Protein AF-A0A7W8TAD1-F1 (afdb_monomer)

Solvent-accessible surface area (backbone atoms only — not comparable to full-atom values): 11485 Å² total; per-residue (Å²): 138,87,84,76,85,84,84,74,92,82,80,82,78,82,77,77,81,92,62,76,91,83,70,81,74,86,80,41,72,68,55,41,52,53,52,21,55,53,42,54,46,28,49,81,70,74,43,76,86,43,66,67,52,48,30,51,51,40,27,73,77,69,75,44,86,59,55,62,64,61,55,52,68,50,60,58,94,91,39,36,59,38,37,52,26,47,53,52,27,41,52,50,38,54,49,50,52,58,71,70,40,65,94,44,64,87,38,72,68,41,52,48,51,54,51,50,53,50,54,51,51,52,52,51,53,52,50,52,53,50,51,52,51,50,51,52,52,52,52,50,52,49,53,54,49,61,68,48,76,38,67,65,58,59,48,47,54,50,50,51,57,50,48,56,51,53,51,52,52,49,51,53,51,56,49,50,53,52,54,53,58,65,68,70,76,78,83,81,81,86,83,135

Sequence (192 aa):
MVKQLDRARKGESDEKPTGRPGAKEILTQDLARRIGLMIKQFPNANIPVTWDNIARQVKLRFGHEFRRNVLSQKAWGDRKLIAEAFQDAKKIQRRLARDTAPKYANEPRSRLRQIVAKLQGENLALREQLDQVRAQQYDEIHSLLDTRTPLSRLGATRSELGRETVTSVGEVKARRSRKAANNGMGNSAPGK

Secondary structure (DSSP, 8-state):
------------------S-TT---SS-HHHHHHHHHHHHHTTTTT----HHHHHHHHHHHHS----HHHHHH--BTTB-HHHHHHHHHHHHHHHHHHHHS-TTTTSHHHHHHHHHHHHHHHHHHHHHHHHHHHHHHHHHHHHHHHHS--HHHHHHHHHHHHHHHHHHHHHHHHHHHHHHHHTTS---PPP-

Foldseek 3Di:
DDDDDDDDPPDPPPDDPPDDPDDDPPDDPVNLLVLLVVLLCCLVVVHDLDLVVSQVVCCVPVVDGDDSCCLQVDDDPNDSSSNVSSVVSNVSNVVVCVVPPPPCCPPPVVVVVVVVVVVVVVVVVVVVVVVVVVVVVVVVVVVVCVVPCHVVNVVVVVVVVVVVVVVVVVVVVVVVVVVVVVVVPPDDDDDD

Radius of gyration: 52.56 Å; Cα contacts (8 Å, |Δi|>4): 76; chains: 1; bounding box: 129×85×143 Å

pLDDT: mean 76.9, std 17.29, range [37.38, 98.19]

Structure (mmCIF, N/CA/C/O backbone):
data_AF-A0A7W8TAD1-F1
#
_entry.id   AF-A0A7W8TAD1-F1
#
loop_
_atom_site.group_PDB
_atom_site.id
_atom_site.type_symbol
_atom_site.label_atom_id
_atom_site.label_alt_id
_atom_site.label_comp_id
_atom_site.label_asym_id
_atom_site.label_entity_id
_atom_site.label_seq_id
_atom_site.pdbx_PDB_ins_code
_atom_site.Cartn_x
_atom_site.Cartn_y
_atom_site.Cartn_z
_atom_site.occupancy
_atom_site.B_iso_or_equiv
_atom_site.auth_seq_id
_atom_site.auth_comp_id
_atom_site.auth_asym_id
_atom_site.auth_atom_id
_atom_site.pdbx_PDB_model_num
ATOM 1 N N . MET A 1 1 ? 9.593 23.481 -74.360 1.00 41.53 1 MET A N 1
ATOM 2 C CA . MET A 1 1 ? 10.881 22.838 -74.014 1.00 41.53 1 MET A CA 1
ATOM 3 C C . MET A 1 1 ? 10.976 22.712 -72.502 1.00 41.53 1 MET A C 1
ATOM 5 O O . MET A 1 1 ? 11.134 23.713 -71.819 1.00 41.53 1 MET A O 1
ATOM 9 N N . VAL A 1 2 ? 10.793 21.493 -71.997 1.00 41.09 2 VAL A N 1
ATOM 10 C CA . VAL A 1 2 ? 10.791 21.135 -70.571 1.00 41.09 2 VAL A CA 1
ATOM 11 C C . VAL A 1 2 ? 12.230 20.817 -70.153 1.00 41.09 2 VAL A C 1
ATOM 13 O O . VAL A 1 2 ? 12.829 19.898 -70.706 1.00 41.09 2 VAL A O 1
ATOM 16 N N . LYS A 1 3 ? 12.804 21.572 -69.208 1.00 48.31 3 LYS A N 1
ATOM 17 C CA . LYS A 1 3 ? 14.110 21.264 -68.599 1.00 48.31 3 LYS A CA 1
ATOM 18 C C . LYS A 1 3 ? 13.902 20.609 -67.231 1.00 48.31 3 LYS A C 1
ATOM 20 O O . LYS A 1 3 ? 13.680 21.285 -66.238 1.00 48.31 3 LYS A O 1
ATOM 25 N N . GLN A 1 4 ? 13.917 19.280 -67.287 1.00 47.97 4 GLN A N 1
ATOM 26 C CA . GLN A 1 4 ? 14.540 18.316 -66.373 1.00 47.97 4 GLN A CA 1
ATOM 27 C C . GLN A 1 4 ? 14.488 18.586 -64.858 1.00 47.97 4 GLN A C 1
ATOM 29 O O . GLN A 1 4 ? 15.217 19.407 -64.303 1.00 47.97 4 GLN A O 1
ATOM 34 N N . LEU A 1 5 ? 13.652 17.757 -64.224 1.00 50.06 5 LEU A N 1
ATOM 35 C CA . LEU A 1 5 ? 13.794 17.217 -62.876 1.00 50.06 5 LEU A CA 1
ATOM 36 C C . LEU A 1 5 ? 15.130 16.463 -62.689 1.00 50.06 5 LEU A C 1
ATOM 38 O O . LEU A 1 5 ? 15.836 16.173 -63.649 1.00 50.06 5 LEU A O 1
ATOM 42 N N . ASP A 1 6 ? 15.381 16.088 -61.433 1.00 48.31 6 ASP A N 1
ATOM 43 C CA . ASP A 1 6 ? 16.360 15.098 -60.963 1.00 48.31 6 ASP A CA 1
ATOM 44 C C . ASP A 1 6 ? 17.742 15.621 -60.555 1.00 48.31 6 ASP A C 1
ATOM 46 O O . ASP A 1 6 ? 18.779 15.353 -61.159 1.00 48.31 6 ASP A O 1
ATOM 50 N N . ARG A 1 7 ? 17.778 16.254 -59.376 1.00 46.44 7 ARG A N 1
ATOM 51 C CA . ARG A 1 7 ? 18.928 16.129 -58.468 1.00 46.44 7 ARG A CA 1
ATOM 52 C C . ARG A 1 7 ? 18.540 15.337 -57.225 1.00 46.44 7 ARG A C 1
ATOM 54 O O . ARG A 1 7 ? 18.106 15.875 -56.215 1.00 46.44 7 ARG A O 1
ATOM 61 N N . ALA A 1 8 ? 18.688 14.025 -57.389 1.00 46.34 8 ALA A N 1
ATOM 62 C CA . ALA A 1 8 ? 19.232 13.060 -56.441 1.00 46.34 8 ALA A CA 1
ATOM 63 C C . ALA A 1 8 ? 19.083 13.389 -54.942 1.00 46.34 8 ALA A C 1
ATOM 65 O O . ALA A 1 8 ? 19.907 14.077 -54.337 1.00 46.34 8 ALA A O 1
ATOM 66 N N . ARG A 1 9 ? 18.097 12.735 -54.319 1.00 47.78 9 ARG A N 1
ATOM 67 C CA . ARG A 1 9 ? 18.164 12.321 -52.915 1.00 47.78 9 ARG A CA 1
ATOM 68 C C . ARG A 1 9 ? 19.368 11.389 -52.744 1.00 47.78 9 ARG A C 1
ATOM 70 O O . ARG A 1 9 ? 19.273 10.208 -53.053 1.00 47.78 9 ARG A O 1
ATOM 77 N N . LYS A 1 10 ? 20.495 11.912 -52.266 1.00 47.03 10 LYS A N 1
ATOM 78 C CA . LYS A 1 10 ? 21.629 11.105 -51.798 1.00 47.03 10 LYS A CA 1
ATOM 79 C C . LYS A 1 10 ? 21.838 11.403 -50.318 1.00 47.03 10 LYS A C 1
ATOM 81 O O . LYS A 1 10 ? 22.615 12.267 -49.939 1.00 47.03 10 LYS A O 1
ATOM 86 N N . GLY A 1 11 ? 21.033 10.728 -49.509 1.00 44.03 11 GLY A N 1
ATOM 87 C CA . GLY A 1 11 ? 21.075 10.744 -48.051 1.00 44.03 11 GLY A CA 1
ATOM 88 C C . GLY A 1 11 ? 20.907 9.320 -47.537 1.00 44.03 11 GLY A C 1
ATOM 89 O O . GLY A 1 11 ? 20.019 9.055 -46.740 1.00 44.03 11 GLY A O 1
ATOM 90 N N . GLU A 1 12 ? 21.698 8.396 -48.080 1.00 42.22 12 GLU A N 1
ATOM 91 C CA . GLU A 1 12 ? 21.879 7.055 -47.532 1.00 42.22 12 GLU A CA 1
ATOM 92 C C . GLU A 1 12 ? 23.031 7.149 -46.530 1.00 42.22 12 GLU A C 1
ATOM 94 O O . GLU A 1 12 ? 24.207 7.199 -46.890 1.00 42.22 12 GLU A O 1
ATOM 99 N N . SER A 1 13 ? 22.679 7.307 -45.258 1.00 46.09 13 SER A N 1
ATOM 100 C CA . SER A 1 13 ? 23.608 7.172 -44.146 1.00 46.09 13 SER A CA 1
ATOM 101 C C . SER A 1 13 ? 23.883 5.686 -43.922 1.00 46.09 13 SER A C 1
ATOM 103 O O . SER A 1 13 ? 23.155 5.020 -43.187 1.00 46.09 13 SER A O 1
ATOM 105 N N . ASP A 1 14 ? 24.939 5.183 -44.560 1.00 45.03 14 ASP A N 1
ATOM 106 C CA . ASP A 1 14 ? 25.624 3.954 -44.153 1.00 45.03 14 ASP A CA 1
ATOM 107 C C . ASP A 1 14 ? 26.237 4.170 -42.756 1.00 45.03 14 ASP A C 1
ATOM 109 O O . ASP A 1 14 ? 27.364 4.651 -42.595 1.00 45.03 14 ASP A O 1
ATOM 113 N N . GLU A 1 15 ? 25.472 3.849 -41.711 1.00 53.03 15 GLU A N 1
ATOM 114 C CA . GLU A 1 15 ? 25.984 3.761 -40.344 1.00 53.03 15 GLU A CA 1
ATOM 115 C C . GLU A 1 15 ? 26.907 2.537 -40.231 1.00 53.03 15 GLU A C 1
ATOM 117 O O . GLU A 1 15 ? 26.469 1.390 -40.147 1.00 53.03 15 GLU A O 1
ATOM 122 N N . LYS A 1 16 ? 28.222 2.779 -40.219 1.00 53.16 16 LYS A N 1
ATOM 123 C CA . LYS A 1 16 ? 29.229 1.752 -39.917 1.00 53.16 16 LYS A CA 1
ATOM 124 C C . LYS A 1 16 ? 28.968 1.135 -38.531 1.00 53.16 16 LYS A C 1
ATOM 126 O O . LYS A 1 16 ? 28.918 1.882 -37.549 1.00 53.16 16 LYS A O 1
ATOM 131 N N . PRO A 1 17 ? 28.925 -0.203 -38.385 1.00 51.69 17 PRO A N 1
ATOM 132 C CA . PRO A 1 17 ? 28.874 -0.827 -37.071 1.00 51.69 17 PRO A CA 1
ATOM 133 C C . PRO A 1 17 ? 30.231 -0.669 -36.370 1.00 51.69 17 PRO A C 1
ATOM 135 O O . PRO A 1 17 ? 31.236 -1.270 -36.749 1.00 51.69 17 PRO A O 1
ATOM 138 N N . THR A 1 18 ? 30.272 0.147 -35.318 1.00 55.22 18 THR A N 1
ATOM 139 C CA . THR A 1 18 ? 31.425 0.287 -34.419 1.00 55.22 18 THR A CA 1
ATOM 140 C C . THR A 1 18 ? 31.433 -0.855 -33.399 1.00 55.22 18 THR A C 1
ATOM 142 O O . THR A 1 18 ? 31.127 -0.689 -32.220 1.00 55.22 18 THR A O 1
ATOM 145 N N . GLY A 1 19 ? 31.766 -2.062 -33.855 1.00 51.12 19 GLY A N 1
ATOM 146 C CA . GLY A 1 19 ? 31.910 -3.242 -33.003 1.00 51.12 19 GLY A CA 1
ATOM 147 C C . GLY A 1 19 ? 33.161 -4.033 -33.362 1.00 51.12 19 GLY A C 1
ATOM 148 O O . GLY A 1 19 ? 33.446 -4.239 -34.538 1.00 51.12 19 GLY A O 1
ATOM 149 N N . ARG A 1 20 ? 33.913 -4.492 -32.350 1.00 45.38 20 ARG A N 1
ATOM 150 C CA . ARG A 1 20 ? 34.982 -5.483 -32.554 1.00 45.38 20 ARG A CA 1
ATOM 151 C C . ARG A 1 20 ? 34.371 -6.703 -33.267 1.00 45.38 20 ARG A C 1
ATOM 153 O O . ARG A 1 20 ? 33.407 -7.259 -32.731 1.00 45.38 20 ARG A O 1
ATOM 160 N N . PRO A 1 21 ? 34.885 -7.122 -34.433 1.00 40.28 21 PRO A N 1
ATOM 161 C CA . PRO A 1 21 ? 34.347 -8.269 -35.152 1.00 40.28 21 PRO A CA 1
ATOM 162 C C . PRO A 1 21 ? 34.552 -9.528 -34.299 1.00 40.28 21 PRO A C 1
ATOM 164 O O . PRO A 1 21 ? 35.684 -9.919 -34.031 1.00 40.28 21 PRO A O 1
ATOM 167 N N . GLY A 1 22 ? 33.461 -10.122 -33.805 1.00 45.69 22 GLY A N 1
ATOM 168 C CA . GLY A 1 22 ? 33.501 -11.395 -33.071 1.00 45.69 22 GLY A CA 1
ATOM 169 C C . GLY A 1 22 ? 32.487 -11.553 -31.933 1.00 45.69 22 GLY A C 1
ATOM 170 O O . GLY A 1 22 ? 32.158 -12.681 -31.579 1.00 45.69 22 GLY A O 1
ATOM 171 N N . ALA A 1 23 ? 31.935 -10.469 -31.378 1.00 52.09 23 ALA A N 1
ATOM 172 C CA . ALA A 1 23 ? 30.893 -10.560 -30.352 1.00 52.09 23 ALA A CA 1
ATOM 173 C C . ALA A 1 23 ? 29.506 -10.377 -30.982 1.00 52.09 23 ALA A C 1
ATOM 175 O O . ALA A 1 23 ? 29.190 -9.293 -31.470 1.00 52.09 23 ALA A O 1
ATOM 176 N N . LYS A 1 24 ? 28.665 -11.422 -30.961 1.00 60.84 24 LYS A N 1
ATOM 177 C CA . LYS A 1 24 ? 27.245 -11.292 -31.327 1.00 60.84 24 LYS A CA 1
ATOM 178 C C . LYS A 1 24 ? 26.619 -10.223 -30.434 1.00 60.84 24 LYS A C 1
ATOM 180 O O . LYS A 1 24 ? 26.689 -10.316 -29.209 1.00 60.84 24 LYS A O 1
ATOM 185 N N . GLU A 1 25 ? 26.038 -9.198 -31.040 1.00 69.81 25 GLU A N 1
ATOM 186 C CA . GLU A 1 25 ? 25.391 -8.123 -30.301 1.00 69.81 25 GLU A CA 1
ATOM 187 C C . GLU A 1 25 ? 24.131 -8.663 -29.611 1.00 69.81 25 GLU A C 1
ATOM 189 O O . GLU A 1 25 ? 23.112 -8.921 -30.243 1.00 69.81 25 GLU A O 1
ATOM 194 N N . ILE A 1 26 ? 24.220 -8.878 -28.296 1.00 77.81 26 ILE A N 1
ATOM 195 C CA . ILE A 1 26 ? 23.146 -9.493 -27.497 1.00 77.81 26 ILE A CA 1
ATOM 196 C C . ILE A 1 26 ? 21.937 -8.544 -27.375 1.00 77.81 26 ILE A C 1
ATOM 198 O O . ILE A 1 26 ? 20.799 -8.989 -27.247 1.00 77.81 26 ILE A O 1
ATOM 202 N N . LEU A 1 27 ? 22.167 -7.226 -27.434 1.00 81.62 27 LEU A N 1
ATOM 203 C CA . LEU A 1 27 ? 21.118 -6.208 -27.395 1.00 81.62 27 LEU A CA 1
ATOM 204 C C . LEU A 1 27 ? 20.833 -5.687 -28.807 1.00 81.62 27 LEU A C 1
ATOM 206 O O . LEU A 1 27 ? 21.412 -4.692 -29.233 1.00 81.62 27 LEU A O 1
ATOM 210 N N . THR A 1 28 ? 19.934 -6.356 -29.524 1.00 88.31 28 THR A N 1
ATOM 211 C CA . THR A 1 28 ? 19.455 -5.908 -30.838 1.00 88.31 28 THR A CA 1
ATOM 212 C C . THR A 1 28 ? 18.435 -4.773 -30.708 1.00 88.31 28 THR A C 1
ATOM 214 O O . THR A 1 28 ? 17.796 -4.600 -29.664 1.00 88.31 28 THR A O 1
ATOM 217 N N . GLN A 1 29 ? 18.237 -4.000 -31.781 1.00 87.44 29 GLN A N 1
ATOM 218 C CA . GLN A 1 29 ? 17.260 -2.905 -31.799 1.00 87.44 29 GLN A CA 1
ATOM 219 C C . GLN A 1 29 ? 15.829 -3.399 -31.509 1.00 87.44 29 GLN A C 1
ATOM 221 O O . GLN A 1 29 ? 15.086 -2.754 -30.767 1.00 87.44 29 GLN A O 1
ATOM 226 N N . ASP A 1 30 ? 15.450 -4.567 -32.032 1.00 88.06 30 ASP A N 1
ATOM 227 C CA . ASP A 1 30 ? 14.130 -5.162 -31.794 1.00 88.06 30 ASP A CA 1
ATOM 228 C C . AS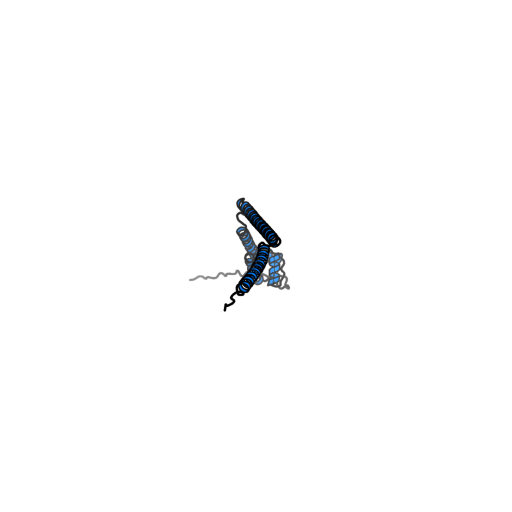P A 1 30 ? 13.933 -5.574 -30.336 1.00 88.06 30 ASP A C 1
ATOM 230 O O . ASP A 1 30 ? 12.871 -5.333 -29.752 1.00 88.06 30 ASP A O 1
ATOM 234 N N . LEU A 1 31 ? 14.974 -6.134 -29.711 1.00 88.62 31 LEU A N 1
ATOM 235 C CA . LEU A 1 31 ? 14.958 -6.437 -28.286 1.00 88.62 31 LEU A CA 1
ATOM 236 C C . LEU A 1 31 ? 14.828 -5.149 -27.463 1.00 88.62 31 LEU A C 1
ATOM 238 O O . LEU A 1 31 ? 14.012 -5.089 -26.546 1.00 88.62 31 LEU A O 1
ATOM 242 N N . ALA A 1 32 ? 15.547 -4.088 -27.832 1.00 88.75 32 ALA A N 1
ATOM 243 C CA . ALA A 1 32 ? 15.449 -2.790 -27.173 1.00 88.75 32 ALA A CA 1
ATOM 244 C C . ALA A 1 32 ? 14.041 -2.178 -27.269 1.00 88.75 32 ALA A C 1
ATOM 246 O O . ALA A 1 32 ? 13.543 -1.633 -26.281 1.00 88.75 32 ALA A O 1
ATOM 247 N N . ARG A 1 33 ? 13.354 -2.320 -28.412 1.00 91.62 33 ARG A N 1
ATOM 248 C CA . ARG A 1 33 ? 11.946 -1.905 -28.564 1.00 91.62 33 ARG A CA 1
ATOM 249 C C . ARG A 1 33 ? 11.016 -2.707 -27.653 1.00 91.62 33 ARG A C 1
ATOM 251 O O . ARG A 1 33 ? 10.182 -2.113 -26.970 1.00 91.62 33 ARG A O 1
ATOM 258 N N . ARG A 1 34 ? 11.180 -4.035 -27.585 1.00 90.81 34 ARG A N 1
ATOM 259 C CA . ARG A 1 34 ? 10.394 -4.904 -26.684 1.00 90.81 34 ARG A CA 1
ATOM 260 C C . ARG A 1 34 ? 10.624 -4.558 -25.212 1.00 90.81 34 ARG A C 1
ATOM 262 O O . ARG A 1 34 ? 9.663 -4.460 -24.453 1.00 90.81 34 ARG A O 1
ATOM 269 N N . ILE A 1 35 ? 11.874 -4.309 -24.821 1.00 89.44 35 ILE A N 1
ATOM 270 C CA . ILE A 1 35 ? 12.230 -3.843 -23.473 1.00 89.44 35 ILE A CA 1
ATOM 271 C C . ILE A 1 35 ? 11.595 -2.472 -23.200 1.00 89.44 35 ILE A C 1
ATOM 273 O O . ILE A 1 35 ? 11.025 -2.267 -22.132 1.00 89.44 35 ILE A O 1
ATOM 277 N N . GLY A 1 36 ? 11.620 -1.551 -24.164 1.00 91.12 36 GLY A N 1
ATOM 278 C CA . GLY A 1 36 ? 10.963 -0.248 -24.046 1.00 91.12 36 GLY A CA 1
ATOM 279 C C . GLY A 1 36 ? 9.451 -0.358 -23.815 1.00 91.12 36 GLY A C 1
ATOM 280 O O . GLY A 1 36 ? 8.916 0.310 -22.931 1.00 91.12 36 GLY A O 1
ATOM 281 N N . LEU A 1 37 ? 8.760 -1.237 -24.551 1.00 92.50 37 LEU A N 1
ATOM 282 C CA . LEU A 1 37 ? 7.332 -1.517 -24.340 1.00 92.50 37 LEU A CA 1
ATOM 283 C C . LEU A 1 37 ? 7.064 -2.113 -22.955 1.00 92.50 37 LEU A C 1
ATOM 285 O O . LEU A 1 37 ? 6.135 -1.688 -22.274 1.00 92.50 37 LEU A O 1
ATOM 289 N N . MET A 1 38 ? 7.909 -3.046 -22.517 1.00 92.50 38 MET A N 1
ATOM 290 C CA . MET A 1 38 ? 7.829 -3.631 -21.181 1.00 92.50 38 MET A CA 1
ATOM 291 C C . MET A 1 38 ? 7.968 -2.555 -20.089 1.00 92.50 38 MET A C 1
ATOM 293 O O . MET A 1 38 ? 7.156 -2.507 -19.170 1.00 92.50 38 MET A O 1
ATOM 297 N N . ILE A 1 39 ? 8.948 -1.652 -20.203 1.00 92.19 39 ILE A N 1
ATOM 298 C CA . ILE A 1 39 ? 9.178 -0.570 -19.230 1.00 92.19 39 ILE A CA 1
ATOM 299 C C . ILE A 1 39 ? 7.973 0.373 -19.148 1.00 92.19 39 ILE A C 1
ATOM 301 O O . ILE A 1 39 ? 7.585 0.778 -18.053 1.00 92.19 39 ILE A O 1
ATOM 305 N N . LYS A 1 40 ? 7.335 0.687 -20.282 1.00 91.06 40 LYS A N 1
ATOM 306 C CA . LYS A 1 40 ? 6.122 1.522 -20.310 1.00 91.06 40 LYS A CA 1
ATOM 307 C C . LYS A 1 40 ? 4.950 0.909 -19.535 1.00 91.06 40 LYS A C 1
ATOM 309 O O . LYS A 1 40 ? 4.093 1.653 -19.072 1.00 91.06 40 LYS A O 1
ATOM 314 N N . GLN A 1 41 ? 4.916 -0.413 -19.364 1.00 89.94 41 GLN A N 1
ATOM 315 C CA . GLN A 1 41 ? 3.870 -1.112 -18.609 1.00 89.94 41 GLN A CA 1
ATOM 316 C C . GLN A 1 41 ? 4.124 -1.143 -17.092 1.00 89.94 41 GLN A C 1
ATOM 318 O O . GLN A 1 41 ? 3.195 -1.404 -16.329 1.00 89.94 41 GLN A O 1
ATOM 323 N N . PHE A 1 42 ? 5.345 -0.854 -16.625 1.00 89.00 42 PHE A N 1
ATOM 324 C CA . PHE A 1 42 ? 5.699 -0.934 -15.198 1.00 89.00 42 PHE A CA 1
ATOM 325 C C . PHE A 1 42 ? 4.842 -0.046 -14.282 1.00 89.00 42 PHE A C 1
ATOM 327 O O . PHE A 1 42 ? 4.417 -0.549 -13.239 1.00 89.00 42 PHE A O 1
ATOM 334 N N . PRO A 1 43 ? 4.530 1.220 -14.639 1.00 84.38 43 PRO A N 1
ATOM 335 C CA . PRO A 1 43 ? 3.697 2.075 -13.795 1.00 84.38 43 PRO A CA 1
ATOM 336 C C . PRO A 1 43 ? 2.290 1.506 -13.570 1.00 84.38 43 PRO A C 1
ATOM 338 O O . PRO A 1 43 ? 1.751 1.635 -12.477 1.00 84.38 43 PRO A O 1
ATOM 341 N N . ASN A 1 44 ? 1.725 0.826 -14.572 1.00 85.62 44 ASN A N 1
ATOM 342 C CA . ASN A 1 44 ? 0.390 0.229 -14.483 1.00 85.62 44 ASN A CA 1
ATOM 343 C C . ASN A 1 44 ? 0.381 -1.033 -13.612 1.00 85.62 44 ASN A C 1
ATOM 345 O O . ASN A 1 44 ? -0.603 -1.316 -12.942 1.00 85.62 44 ASN A O 1
ATOM 349 N N . ALA A 1 45 ? 1.488 -1.779 -13.598 1.00 84.38 45 ALA A N 1
ATOM 350 C CA . ALA A 1 45 ? 1.660 -2.968 -12.766 1.00 84.38 45 ALA A CA 1
ATOM 351 C C . ALA A 1 45 ? 2.076 -2.644 -11.316 1.00 84.38 45 ALA A C 1
ATOM 353 O O . ALA A 1 45 ? 2.401 -3.555 -10.559 1.00 84.38 45 ALA A O 1
ATOM 354 N N . ASN A 1 46 ? 2.120 -1.359 -10.938 1.00 81.38 46 ASN A N 1
ATOM 355 C CA . ASN A 1 46 ? 2.634 -0.881 -9.651 1.00 81.38 46 ASN A CA 1
ATOM 356 C C . ASN A 1 46 ? 4.064 -1.379 -9.335 1.00 81.38 46 ASN A C 1
ATOM 358 O O . ASN A 1 46 ? 4.452 -1.543 -8.178 1.00 81.38 46 ASN A O 1
ATOM 362 N N . ILE A 1 47 ? 4.868 -1.638 -10.373 1.00 86.44 47 ILE A N 1
ATOM 363 C CA . ILE A 1 47 ? 6.265 -2.055 -10.228 1.00 86.44 47 ILE A CA 1
ATOM 364 C C . ILE A 1 47 ? 7.133 -0.792 -10.181 1.00 86.44 47 ILE A C 1
ATOM 366 O O . ILE A 1 47 ? 7.014 0.063 -11.066 1.00 86.44 47 ILE A O 1
ATOM 370 N N . PRO A 1 48 ? 8.053 -0.651 -9.207 1.00 87.62 48 PRO A N 1
ATOM 371 C CA . PRO A 1 48 ? 8.910 0.520 -9.147 1.00 87.62 48 PRO A CA 1
ATOM 372 C C . PRO A 1 48 ? 9.837 0.598 -10.366 1.00 87.62 48 PRO A C 1
ATOM 374 O O . PRO A 1 48 ? 10.557 -0.356 -10.671 1.00 87.62 48 PRO A O 1
ATOM 377 N N . VAL A 1 49 ? 9.861 1.752 -11.040 1.00 90.88 49 VAL A N 1
ATOM 378 C CA . VAL A 1 49 ? 10.695 1.994 -12.225 1.00 90.88 49 VAL A CA 1
ATOM 379 C C . VAL A 1 49 ? 12.140 2.271 -11.787 1.00 90.88 49 VAL A C 1
ATOM 381 O O . VAL A 1 49 ? 12.589 3.415 -11.673 1.00 90.88 49 VAL A O 1
ATOM 384 N N . THR A 1 50 ? 12.885 1.199 -11.511 1.00 92.50 50 THR A N 1
ATOM 385 C CA . THR A 1 50 ? 14.324 1.215 -11.201 1.00 92.50 50 THR A CA 1
ATOM 386 C C . THR A 1 50 ? 15.104 0.377 -12.210 1.00 92.50 50 THR A C 1
ATOM 388 O O . THR A 1 50 ? 14.575 -0.558 -12.810 1.00 92.50 50 THR A O 1
ATOM 391 N N . TRP A 1 51 ? 16.383 0.705 -12.409 1.00 90.69 51 TRP A N 1
ATOM 392 C CA . TRP A 1 51 ? 17.241 -0.038 -13.336 1.00 90.69 51 TRP A CA 1
ATOM 393 C C . TRP A 1 51 ? 17.451 -1.493 -12.909 1.00 90.69 51 TRP A C 1
ATOM 395 O O . TRP A 1 51 ? 17.508 -2.362 -13.774 1.00 90.69 51 TRP A O 1
ATOM 405 N N . ASP A 1 52 ? 17.478 -1.768 -11.605 1.00 91.38 52 ASP A N 1
ATOM 406 C CA . ASP A 1 52 ? 17.625 -3.128 -11.075 1.00 91.38 52 ASP A CA 1
ATOM 407 C C . ASP A 1 52 ? 16.378 -3.973 -11.349 1.00 91.38 52 ASP A C 1
ATOM 409 O O . ASP A 1 52 ? 16.481 -5.137 -11.737 1.00 91.38 52 ASP A O 1
ATOM 413 N N . ASN A 1 53 ? 15.189 -3.373 -11.234 1.00 90.94 53 ASN A N 1
ATOM 414 C CA . ASN A 1 53 ? 13.939 -4.047 -11.579 1.00 90.94 53 ASN A CA 1
ATOM 415 C C . ASN A 1 53 ? 13.847 -4.315 -13.078 1.00 90.94 53 ASN A C 1
ATOM 417 O O . ASN A 1 53 ? 13.401 -5.385 -13.480 1.00 90.94 53 ASN A O 1
ATOM 421 N N . ILE A 1 54 ? 14.311 -3.380 -13.907 1.00 90.19 54 ILE A N 1
ATOM 422 C CA . ILE A 1 54 ? 14.380 -3.588 -15.354 1.00 90.19 54 ILE A CA 1
ATOM 423 C C . ILE A 1 54 ? 15.346 -4.724 -15.668 1.00 90.19 54 ILE A C 1
ATOM 425 O O . ILE A 1 54 ? 14.954 -5.651 -16.362 1.00 90.19 54 ILE A O 1
ATOM 429 N N . ALA A 1 55 ? 16.562 -4.715 -15.120 1.00 90.31 55 ALA A N 1
ATOM 430 C CA . ALA A 1 55 ? 17.533 -5.787 -15.335 1.00 90.31 55 ALA A CA 1
ATOM 431 C C . ALA A 1 55 ? 16.981 -7.155 -14.896 1.00 90.31 55 ALA A C 1
ATOM 433 O O . ALA A 1 55 ? 17.095 -8.132 -15.636 1.00 90.31 55 ALA A O 1
ATOM 434 N N . ARG A 1 56 ? 16.296 -7.213 -13.746 1.00 91.62 56 ARG A N 1
ATOM 435 C CA . ARG A 1 56 ? 15.632 -8.426 -13.247 1.00 91.62 56 ARG A CA 1
ATOM 436 C C . ARG A 1 56 ? 14.534 -8.919 -14.191 1.00 91.62 56 ARG A C 1
ATOM 438 O O . ARG A 1 56 ? 14.483 -10.105 -14.499 1.00 91.62 56 ARG A O 1
ATOM 445 N N . GLN A 1 57 ? 13.669 -8.025 -14.665 1.00 89.94 57 GLN A N 1
ATOM 446 C CA . GLN A 1 57 ? 12.570 -8.377 -15.570 1.00 89.94 57 GLN A CA 1
ATOM 447 C C . GLN A 1 57 ? 13.067 -8.752 -16.966 1.00 89.94 57 GLN A C 1
ATOM 449 O O . GLN A 1 57 ? 12.520 -9.655 -17.594 1.00 89.94 57 GLN A O 1
ATOM 454 N N . VAL A 1 58 ? 14.139 -8.112 -17.436 1.00 90.75 58 VAL A N 1
ATOM 455 C CA . VAL A 1 58 ? 14.779 -8.474 -18.701 1.00 90.75 58 VAL A CA 1
ATOM 456 C C . VAL A 1 58 ? 15.426 -9.856 -18.600 1.00 90.75 58 VAL A C 1
ATOM 458 O O . VAL A 1 58 ? 15.224 -10.673 -19.495 1.00 90.75 58 VAL A O 1
ATOM 461 N N . LYS A 1 59 ? 16.096 -10.170 -17.484 1.00 91.62 59 LYS A N 1
ATOM 462 C CA . LYS A 1 59 ? 16.620 -11.516 -17.210 1.00 91.62 59 LYS A CA 1
ATOM 463 C C . LYS A 1 59 ? 15.509 -12.565 -17.184 1.00 91.62 59 LYS A C 1
ATOM 465 O O . LYS A 1 59 ? 15.661 -13.619 -17.787 1.00 91.62 59 LYS A O 1
ATOM 470 N N . LEU A 1 60 ? 14.383 -12.261 -16.540 1.00 90.94 60 LEU A N 1
ATOM 471 C CA . LEU A 1 60 ? 13.258 -13.191 -16.418 1.00 90.94 60 LEU A CA 1
ATOM 472 C C . LEU A 1 60 ? 12.534 -13.435 -17.752 1.00 90.94 60 LEU A C 1
ATOM 474 O O . LEU A 1 60 ? 12.146 -14.563 -18.030 1.00 90.94 60 LEU A O 1
ATOM 478 N N . ARG A 1 61 ? 12.354 -12.403 -18.587 1.00 88.44 61 ARG A N 1
ATOM 479 C CA . ARG A 1 61 ? 11.597 -12.514 -19.849 1.00 88.44 61 ARG A CA 1
ATOM 480 C C . ARG A 1 61 ? 12.437 -12.892 -21.063 1.00 88.44 61 ARG A C 1
ATOM 482 O O . ARG A 1 61 ? 11.914 -13.510 -21.983 1.00 88.44 61 ARG A O 1
ATOM 489 N N . PHE A 1 62 ? 13.701 -12.480 -21.094 1.00 87.06 62 PHE A N 1
ATOM 490 C CA . PHE A 1 62 ? 14.578 -12.646 -22.255 1.00 87.06 62 PHE A CA 1
ATOM 491 C C . PHE A 1 62 ? 15.812 -13.504 -21.954 1.00 87.06 62 PHE A C 1
ATOM 493 O O . PHE A 1 62 ? 16.631 -13.698 -22.842 1.00 87.06 62 PHE A O 1
ATOM 500 N N . GLY A 1 63 ? 15.976 -14.003 -20.722 1.00 86.12 63 GLY A N 1
ATOM 501 C CA . GLY A 1 63 ? 17.067 -14.913 -20.347 1.00 86.12 63 GLY A CA 1
ATOM 502 C C . GLY A 1 63 ? 18.456 -14.269 -20.290 1.00 86.12 63 GLY A C 1
ATOM 503 O O . GLY A 1 63 ? 19.445 -14.963 -20.062 1.00 86.12 63 GLY A O 1
ATOM 504 N N . HIS A 1 64 ? 18.553 -12.952 -20.482 1.00 86.12 64 HIS A N 1
ATOM 505 C CA . HIS A 1 64 ? 19.820 -12.233 -20.565 1.00 86.12 64 HIS A CA 1
ATOM 506 C C . HIS A 1 64 ? 19.951 -11.192 -19.461 1.00 86.12 64 HIS A C 1
ATOM 508 O O . HIS A 1 64 ? 19.051 -10.388 -19.213 1.00 86.12 64 HIS A O 1
ATOM 514 N N . GLU A 1 65 ? 21.111 -11.189 -18.813 1.00 86.81 65 GLU A N 1
ATOM 515 C CA . GLU A 1 65 ? 21.443 -10.218 -17.784 1.00 86.81 65 GLU A CA 1
ATOM 516 C C . GLU A 1 65 ? 22.200 -9.043 -18.403 1.00 86.81 65 GLU A C 1
ATOM 518 O O . GLU A 1 65 ? 23.328 -9.181 -18.877 1.00 86.81 65 GLU A O 1
ATOM 523 N N . PHE A 1 66 ? 21.573 -7.867 -18.401 1.00 87.19 66 PHE A N 1
ATOM 524 C CA . PHE A 1 66 ? 22.198 -6.643 -18.888 1.00 87.19 66 PHE A CA 1
ATOM 525 C C . PHE A 1 66 ? 22.562 -5.724 -17.731 1.00 87.19 66 PHE A C 1
ATOM 527 O O . PHE A 1 66 ? 21.766 -5.474 -16.827 1.00 87.19 66 PHE A O 1
ATOM 534 N N . ARG A 1 67 ? 23.760 -5.139 -17.807 1.00 88.12 67 ARG A N 1
ATOM 535 C CA . ARG A 1 67 ? 24.171 -4.069 -16.896 1.00 88.12 67 ARG A CA 1
ATOM 536 C C . ARG A 1 67 ? 23.433 -2.775 -17.238 1.00 88.12 67 ARG A C 1
ATOM 538 O O . ARG A 1 67 ? 23.211 -2.466 -18.410 1.00 88.12 67 ARG A O 1
ATOM 545 N N . ARG A 1 68 ? 23.154 -1.951 -16.222 1.00 87.31 68 ARG A N 1
ATOM 546 C CA . ARG A 1 68 ? 22.523 -0.625 -16.372 1.00 87.31 68 ARG A CA 1
ATOM 547 C C . ARG A 1 68 ? 23.184 0.240 -17.450 1.00 87.31 68 ARG A C 1
ATOM 549 O O . ARG A 1 68 ? 22.481 0.903 -18.208 1.00 87.31 68 ARG A O 1
ATOM 556 N N . ASN A 1 69 ? 24.514 0.243 -17.536 1.00 87.31 69 ASN A N 1
ATOM 557 C CA . ASN A 1 69 ? 25.234 1.070 -18.511 1.00 87.31 69 ASN A CA 1
ATOM 558 C C . ASN A 1 69 ? 24.879 0.666 -19.947 1.00 87.31 69 ASN A C 1
ATOM 560 O O . ASN A 1 69 ? 24.613 1.533 -20.770 1.00 87.31 69 ASN A O 1
ATOM 564 N N . VAL A 1 70 ? 24.747 -0.638 -20.209 1.00 86.94 70 VAL A N 1
ATOM 565 C CA . VAL A 1 70 ? 24.365 -1.166 -21.525 1.00 86.94 70 VAL A CA 1
ATOM 566 C C . VAL A 1 70 ? 22.941 -0.741 -21.881 1.00 86.94 70 VAL A C 1
ATOM 568 O O . VAL A 1 70 ? 22.710 -0.230 -22.967 1.00 86.94 70 VAL A O 1
ATOM 571 N N . LEU A 1 71 ? 21.993 -0.863 -20.948 1.00 86.44 71 LEU A N 1
ATOM 572 C CA . LEU A 1 71 ? 20.598 -0.473 -21.188 1.00 86.44 71 LEU A CA 1
ATOM 573 C C . LEU A 1 71 ? 20.397 1.047 -21.308 1.00 86.44 71 LEU A C 1
ATOM 575 O O . LEU A 1 71 ? 19.491 1.491 -22.003 1.00 86.44 71 LEU A O 1
ATOM 579 N N . SER A 1 72 ? 21.208 1.852 -20.619 1.00 87.75 72 SER A N 1
ATOM 580 C CA . SER A 1 72 ? 21.014 3.308 -20.551 1.00 87.75 72 SER A CA 1
ATOM 581 C C . SER A 1 72 ? 21.818 4.101 -21.582 1.00 87.75 72 SER A C 1
ATOM 583 O O . SER A 1 72 ? 21.381 5.178 -21.985 1.00 87.75 72 SER A O 1
ATOM 585 N N . GLN A 1 73 ? 22.990 3.612 -21.996 1.00 87.69 73 GLN A N 1
ATOM 586 C CA . GLN A 1 73 ? 23.887 4.339 -22.900 1.00 87.69 73 GLN A CA 1
ATOM 587 C C . GLN A 1 73 ? 23.745 3.906 -24.357 1.00 87.69 73 GLN A C 1
ATOM 589 O O . GLN A 1 73 ? 24.086 4.696 -25.236 1.00 87.69 73 GLN A O 1
ATOM 594 N N . LYS A 1 74 ? 23.238 2.694 -24.620 1.00 88.00 74 LYS A N 1
ATOM 595 C CA . LYS A 1 74 ? 23.104 2.182 -25.984 1.00 88.00 74 LYS A CA 1
ATOM 596 C C . LYS A 1 74 ? 22.108 3.028 -26.781 1.00 88.00 74 LYS A C 1
ATOM 598 O O . LYS A 1 74 ? 20.975 3.249 -26.347 1.00 88.00 74 LYS A O 1
ATOM 603 N N . ALA A 1 75 ? 22.568 3.496 -27.935 1.00 87.75 75 ALA A N 1
ATOM 604 C CA . ALA A 1 75 ? 21.801 4.289 -28.880 1.00 87.75 75 ALA A CA 1
ATOM 605 C C . ALA A 1 75 ? 21.741 3.575 -30.234 1.00 87.75 75 ALA A C 1
ATOM 607 O O . ALA A 1 75 ? 22.661 2.835 -30.587 1.00 87.75 75 ALA A O 1
ATOM 608 N N . TRP A 1 76 ? 20.659 3.817 -30.965 1.00 86.69 76 TRP A N 1
ATOM 609 C CA . TRP A 1 76 ? 20.477 3.415 -32.359 1.00 86.69 76 TRP A CA 1
ATOM 610 C C . TRP A 1 76 ? 19.980 4.640 -33.121 1.00 86.69 76 TRP A C 1
ATOM 612 O O . TRP A 1 76 ? 18.960 5.201 -32.711 1.00 86.69 76 TRP A O 1
ATOM 622 N N . GLY A 1 77 ? 20.691 5.069 -34.171 1.00 77.44 77 GLY A N 1
ATOM 623 C CA . GLY A 1 77 ? 20.363 6.288 -34.922 1.00 77.44 77 GLY A CA 1
ATOM 624 C C . GLY A 1 77 ? 20.114 7.491 -34.004 1.00 77.44 77 GLY A C 1
ATOM 625 O O . GLY A 1 77 ? 19.021 8.055 -34.003 1.00 77.44 77 GLY A O 1
ATOM 626 N N . ASP A 1 78 ? 21.073 7.772 -33.114 1.00 82.81 78 ASP A N 1
ATOM 627 C CA . ASP A 1 78 ? 21.067 8.847 -32.103 1.00 82.81 78 ASP A CA 1
ATOM 628 C C . ASP A 1 78 ? 20.021 8.771 -30.978 1.00 82.81 78 ASP A C 1
ATOM 630 O O . ASP A 1 78 ? 20.065 9.562 -30.031 1.00 82.81 78 ASP A O 1
ATOM 634 N N . ARG A 1 79 ? 19.114 7.788 -30.999 1.00 84.94 79 ARG A N 1
ATOM 635 C CA . ARG A 1 79 ? 18.068 7.647 -29.974 1.00 84.94 79 ARG A CA 1
ATOM 636 C C . ARG A 1 79 ? 18.378 6.558 -28.964 1.00 84.94 79 ARG A C 1
ATOM 638 O O . ARG A 1 79 ? 18.735 5.428 -29.308 1.00 84.94 79 ARG A O 1
ATOM 645 N N . LYS A 1 80 ? 18.156 6.870 -27.686 1.00 91.69 80 LYS A N 1
ATOM 646 C CA . LYS A 1 80 ? 18.326 5.930 -26.568 1.00 91.69 80 LYS A CA 1
ATOM 647 C C . LYS A 1 80 ? 16.970 5.361 -26.178 1.00 91.69 80 LYS A C 1
ATOM 649 O O . LYS A 1 80 ? 16.409 5.718 -25.145 1.00 91.69 80 LYS A O 1
ATOM 654 N N . LEU A 1 81 ? 16.463 4.442 -27.000 1.00 90.69 81 LEU A N 1
ATOM 655 C CA . LEU A 1 81 ? 15.104 3.887 -26.904 1.00 90.69 81 LEU A CA 1
ATOM 656 C C . LEU A 1 81 ? 14.716 3.434 -25.483 1.00 90.69 81 LEU A C 1
ATOM 658 O O . LEU A 1 81 ? 13.629 3.739 -24.994 1.00 90.69 81 LEU A O 1
ATOM 662 N N . ILE A 1 82 ? 15.614 2.716 -24.805 1.00 89.56 82 ILE A N 1
ATOM 663 C CA . ILE A 1 82 ? 15.366 2.179 -23.460 1.00 89.56 82 ILE A CA 1
ATOM 664 C C . ILE A 1 82 ? 15.433 3.291 -22.403 1.00 89.56 82 ILE A C 1
ATOM 666 O O . ILE A 1 82 ? 14.623 3.314 -21.476 1.00 89.56 82 ILE A O 1
ATOM 670 N N . ALA A 1 83 ? 16.372 4.231 -22.538 1.00 91.12 83 ALA A N 1
ATOM 671 C CA . ALA A 1 83 ? 16.516 5.343 -21.603 1.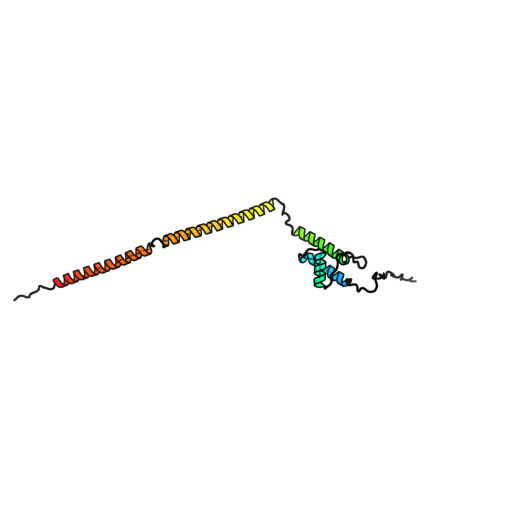00 91.12 83 ALA A CA 1
ATOM 672 C C . ALA A 1 83 ? 15.343 6.330 -21.698 1.00 91.12 83 ALA A C 1
ATOM 674 O O . ALA A 1 83 ? 14.863 6.798 -20.669 1.00 91.12 83 ALA A O 1
ATOM 675 N N . GLU A 1 84 ? 14.850 6.608 -22.903 1.00 93.31 84 GLU A N 1
ATOM 676 C CA . GLU A 1 84 ? 13.649 7.420 -23.132 1.00 93.31 84 GLU A CA 1
ATOM 677 C C . GLU A 1 84 ? 12.422 6.762 -22.493 1.00 93.31 84 GLU A C 1
ATOM 679 O O . GLU A 1 84 ? 11.756 7.376 -21.659 1.00 93.31 84 GLU A O 1
ATOM 684 N N . ALA A 1 85 ? 12.197 5.471 -22.772 1.00 92.44 85 ALA A N 1
ATOM 685 C CA . ALA A 1 85 ? 11.109 4.709 -22.162 1.00 92.44 85 ALA A CA 1
ATOM 686 C C . ALA A 1 85 ? 11.193 4.694 -20.624 1.00 92.44 85 ALA A C 1
ATOM 688 O O . ALA A 1 85 ? 10.169 4.806 -19.950 1.00 92.44 85 ALA A O 1
ATOM 689 N N . PHE A 1 86 ? 12.403 4.605 -20.060 1.00 93.12 86 PHE A N 1
ATOM 690 C CA . PHE A 1 86 ? 12.630 4.702 -18.618 1.00 93.12 86 PHE A CA 1
ATOM 691 C C . PHE A 1 86 ? 12.223 6.064 -18.051 1.00 93.12 86 PHE A C 1
ATOM 693 O O . PHE A 1 86 ? 11.541 6.123 -17.027 1.00 93.12 86 PHE A O 1
ATOM 700 N N . GLN A 1 87 ? 12.635 7.161 -18.690 1.00 93.75 87 GLN A N 1
ATOM 701 C CA . GLN A 1 87 ? 12.293 8.505 -18.222 1.00 93.75 87 GLN A CA 1
ATOM 702 C C . GLN A 1 87 ? 10.789 8.757 -18.304 1.00 93.75 87 GLN A C 1
ATOM 704 O O . GLN A 1 87 ? 10.214 9.309 -17.366 1.00 93.75 87 GLN A O 1
ATOM 709 N N . ASP A 1 88 ? 10.144 8.309 -19.377 1.00 94.12 88 ASP A N 1
ATOM 710 C CA . ASP A 1 88 ? 8.699 8.434 -19.546 1.00 94.12 88 ASP A CA 1
ATOM 711 C C . ASP A 1 88 ? 7.937 7.623 -18.498 1.00 94.12 88 ASP A C 1
ATOM 713 O O . ASP A 1 88 ? 7.083 8.166 -17.795 1.00 94.12 88 ASP A O 1
ATOM 717 N N . ALA A 1 89 ? 8.309 6.356 -18.298 1.00 92.19 89 ALA A N 1
ATOM 718 C CA . ALA A 1 89 ? 7.723 5.524 -17.253 1.00 92.19 89 ALA A CA 1
ATOM 719 C C . ALA A 1 89 ? 7.930 6.137 -15.858 1.00 92.19 89 ALA A C 1
ATOM 721 O O . ALA A 1 89 ? 7.010 6.150 -15.041 1.00 92.19 89 ALA A O 1
ATOM 722 N N . LYS A 1 90 ? 9.100 6.728 -15.588 1.00 94.00 90 LYS A N 1
ATOM 723 C CA . LYS A 1 90 ? 9.392 7.397 -14.313 1.00 94.00 90 LYS A CA 1
ATOM 724 C C . LYS A 1 90 ? 8.578 8.678 -14.115 1.00 94.00 90 LYS A C 1
ATOM 726 O O . LYS A 1 90 ? 8.160 8.962 -12.992 1.00 94.00 90 LYS A O 1
ATOM 731 N N . LYS A 1 91 ? 8.325 9.453 -15.176 1.00 93.81 91 LYS A N 1
ATOM 732 C CA . LYS A 1 91 ? 7.411 10.609 -15.134 1.00 93.81 91 LYS A CA 1
ATOM 733 C C . LYS A 1 91 ? 5.986 10.164 -14.806 1.00 93.81 91 LYS A C 1
ATOM 735 O O . LYS A 1 91 ? 5.367 10.754 -13.923 1.00 93.81 91 LYS A O 1
ATOM 740 N N . ILE A 1 92 ? 5.503 9.104 -15.457 1.00 91.19 92 ILE A N 1
ATOM 741 C CA . ILE A 1 92 ? 4.174 8.531 -15.200 1.00 91.19 92 ILE A CA 1
ATOM 742 C C . ILE A 1 92 ? 4.084 8.027 -13.759 1.00 91.19 92 ILE A C 1
ATOM 744 O O . ILE A 1 92 ? 3.155 8.397 -13.052 1.00 91.19 92 ILE A O 1
ATOM 748 N N . GLN A 1 93 ? 5.078 7.275 -13.279 1.00 90.38 93 GLN A N 1
ATOM 749 C CA . GLN A 1 93 ? 5.104 6.783 -11.901 1.00 90.38 93 GLN A CA 1
ATOM 750 C C . GLN A 1 93 ? 5.079 7.933 -10.882 1.00 90.38 93 GLN A C 1
ATOM 752 O O . GLN A 1 93 ? 4.365 7.860 -9.889 1.00 90.38 93 GLN A O 1
ATOM 757 N N . ARG A 1 94 ? 5.821 9.022 -11.126 1.00 89.12 94 ARG A N 1
ATOM 758 C CA . ARG A 1 94 ? 5.784 10.217 -10.264 1.00 89.12 94 ARG A CA 1
ATOM 759 C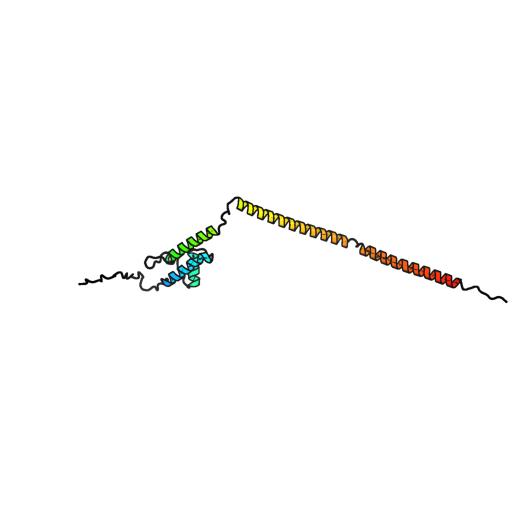 C . ARG A 1 94 ? 4.419 10.896 -10.269 1.00 89.12 94 ARG A C 1
ATOM 761 O O . ARG A 1 94 ? 3.996 11.383 -9.226 1.00 89.12 94 ARG A O 1
ATOM 768 N N . ARG A 1 95 ? 3.756 10.959 -11.425 1.00 88.31 95 ARG A N 1
ATOM 769 C CA . ARG A 1 95 ? 2.405 11.513 -11.542 1.00 88.31 95 ARG A CA 1
ATOM 770 C C . ARG A 1 95 ? 1.404 10.648 -10.781 1.00 88.31 95 ARG A C 1
ATOM 772 O O . ARG A 1 95 ? 0.730 11.173 -9.909 1.00 88.31 95 ARG A O 1
ATOM 779 N N . LEU A 1 96 ? 1.410 9.337 -11.021 1.00 87.56 96 LEU A N 1
ATOM 780 C CA . LEU A 1 96 ? 0.572 8.384 -10.293 1.00 87.56 96 LEU A CA 1
ATOM 781 C C . LEU A 1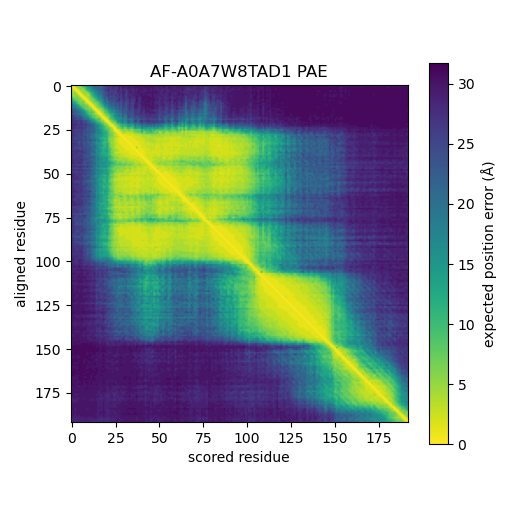 96 ? 0.797 8.485 -8.787 1.00 87.56 96 LEU A C 1
ATOM 783 O O . LEU A 1 96 ? -0.167 8.613 -8.053 1.00 87.56 96 LEU A O 1
ATOM 787 N N . ALA A 1 97 ? 2.052 8.534 -8.331 1.00 84.94 97 ALA A N 1
ATOM 788 C CA . ALA A 1 97 ? 2.368 8.685 -6.913 1.00 84.94 97 ALA A CA 1
ATOM 789 C C . ALA A 1 97 ? 1.789 9.976 -6.309 1.00 84.94 97 ALA A C 1
ATOM 791 O O . ALA A 1 97 ? 1.325 9.957 -5.172 1.00 84.94 97 ALA A O 1
ATOM 792 N N . ARG A 1 98 ? 1.795 11.088 -7.058 1.00 83.50 98 ARG A N 1
ATOM 793 C CA . ARG A 1 98 ? 1.172 12.355 -6.637 1.00 83.50 98 ARG A CA 1
ATOM 794 C C . ARG A 1 98 ? -0.353 12.279 -6.628 1.00 83.50 98 ARG A C 1
ATOM 796 O O . ARG A 1 98 ? -0.955 12.835 -5.721 1.00 83.50 98 ARG A O 1
ATOM 803 N N . ASP A 1 99 ? -0.949 11.590 -7.596 1.00 82.50 99 ASP A N 1
ATOM 804 C CA . ASP A 1 99 ? -2.403 11.431 -7.703 1.00 82.50 99 ASP A CA 1
ATOM 805 C C . ASP A 1 99 ? -2.946 10.464 -6.630 1.00 82.50 99 ASP A C 1
ATOM 807 O O . ASP A 1 99 ? -4.023 10.686 -6.082 1.00 82.50 99 ASP A O 1
ATOM 811 N N . THR A 1 100 ? -2.185 9.421 -6.275 1.00 78.94 100 THR A N 1
ATOM 812 C CA . THR A 1 100 ? -2.507 8.490 -5.178 1.00 78.94 100 THR A CA 1
ATOM 813 C C . THR A 1 100 ? -2.168 9.045 -3.800 1.00 78.94 100 THR A C 1
ATOM 815 O O . THR A 1 100 ? -2.670 8.541 -2.795 1.00 78.94 100 THR A O 1
ATOM 818 N N . ALA A 1 101 ? -1.285 10.046 -3.720 1.00 74.75 101 ALA A N 1
ATOM 819 C CA . ALA A 1 101 ? -0.969 10.671 -2.448 1.00 74.75 101 ALA A CA 1
ATOM 820 C C . ALA A 1 101 ? -2.241 11.344 -1.909 1.00 74.75 101 ALA A C 1
ATOM 822 O O . ALA A 1 101 ? -2.897 12.087 -2.645 1.00 74.75 101 ALA A O 1
ATOM 823 N N . PRO A 1 102 ? -2.610 11.131 -0.633 1.00 70.50 102 PRO A N 1
ATOM 824 C CA . PRO A 1 102 ? -3.773 11.797 -0.078 1.00 70.50 102 PRO A CA 1
ATOM 825 C C . PRO A 1 102 ? -3.514 13.303 -0.136 1.00 70.50 102 PRO A C 1
ATOM 827 O O . PRO A 1 102 ? -2.626 13.807 0.554 1.00 70.50 102 PRO A O 1
ATOM 830 N N . LYS A 1 103 ? -4.296 14.022 -0.955 1.00 69.25 103 LYS A N 1
ATOM 831 C CA . LYS A 1 103 ? -4.156 15.468 -1.224 1.00 69.25 103 LYS A CA 1
ATOM 832 C C . LYS A 1 103 ? -4.092 16.321 0.050 1.00 69.25 103 LYS A C 1
ATOM 834 O O . LYS A 1 103 ? -3.562 17.423 0.037 1.00 69.25 103 LYS A O 1
ATOM 839 N N . TYR A 1 104 ? -4.587 15.764 1.151 1.00 66.31 104 TYR A N 1
ATOM 840 C CA . TYR A 1 104 ? -4.733 16.403 2.448 1.00 66.31 104 TYR A CA 1
ATOM 841 C C . TYR A 1 104 ? -4.049 15.640 3.583 1.00 66.31 104 TYR A C 1
ATOM 843 O O . TYR A 1 104 ? -4.377 15.872 4.739 1.00 66.31 104 TYR A O 1
ATOM 851 N N . ALA A 1 105 ? -3.106 14.732 3.295 1.00 62.69 105 ALA A N 1
ATOM 852 C CA . ALA A 1 105 ? -2.469 13.883 4.311 1.00 62.69 105 ALA A CA 1
ATOM 853 C C . ALA A 1 105 ? -1.932 14.681 5.517 1.00 62.69 105 ALA A C 1
ATOM 855 O O . ALA A 1 105 ? -2.101 14.255 6.659 1.00 62.69 105 ALA A O 1
ATOM 856 N N . ASN A 1 106 ? -1.367 15.864 5.251 1.00 64.69 106 ASN A N 1
ATOM 857 C CA . ASN A 1 106 ? -0.773 16.757 6.249 1.00 64.69 106 ASN A CA 1
ATOM 858 C C . ASN A 1 106 ? -1.707 17.884 6.714 1.00 64.69 106 ASN A C 1
ATOM 860 O O . ASN A 1 106 ? -1.311 18.688 7.556 1.00 64.69 106 ASN A O 1
ATOM 864 N N . GLU A 1 107 ? -2.927 17.969 6.182 1.00 75.69 107 GLU A N 1
ATOM 865 C CA . GLU A 1 107 ? -3.876 18.981 6.625 1.00 75.69 107 GLU A CA 1
ATOM 866 C C . GLU A 1 107 ? -4.421 18.648 8.019 1.00 75.69 107 GLU A C 1
ATOM 868 O O . GLU A 1 107 ? -4.627 17.471 8.348 1.00 75.69 107 GLU A O 1
ATOM 873 N N . PRO A 1 108 ? -4.745 19.668 8.835 1.00 77.81 108 PRO A N 1
ATOM 874 C CA . PRO A 1 108 ? -5.338 19.469 10.159 1.00 77.81 108 PRO A CA 1
ATOM 875 C C . PRO A 1 108 ? -6.593 18.582 10.112 1.00 77.81 108 PRO A C 1
ATOM 877 O O . PRO A 1 108 ? -6.819 17.771 11.008 1.00 77.81 108 PRO A O 1
ATOM 880 N N . ARG A 1 109 ? -7.364 18.641 9.018 1.00 81.06 109 ARG A N 1
ATOM 881 C CA . ARG A 1 109 ? -8.552 17.805 8.796 1.00 81.06 109 ARG A CA 1
ATOM 882 C C . ARG A 1 109 ? -8.240 16.306 8.683 1.00 81.06 109 ARG A C 1
ATOM 884 O O . ARG A 1 109 ? -9.037 15.494 9.144 1.00 81.06 109 ARG A O 1
ATOM 891 N N . SER A 1 110 ? -7.108 15.919 8.092 1.00 78.81 110 SER A N 1
ATOM 892 C CA . SER A 1 110 ? -6.689 14.510 7.991 1.00 78.81 110 SER A CA 1
ATOM 893 C C . SER A 1 110 ? -6.281 13.950 9.353 1.00 78.81 110 SER A C 1
ATOM 895 O O . SER A 1 110 ? -6.728 12.868 9.732 1.00 78.81 110 SER A O 1
ATOM 897 N N . ARG A 1 111 ? -5.538 14.734 10.146 1.00 84.38 111 ARG A N 1
ATOM 898 C CA . ARG A 1 111 ? -5.210 14.377 11.537 1.00 84.38 111 ARG A CA 1
ATOM 899 C C . ARG A 1 111 ? -6.469 14.204 12.385 1.00 84.38 111 ARG A C 1
ATOM 901 O O . ARG A 1 111 ? -6.594 13.208 13.089 1.00 84.38 111 ARG A O 1
ATOM 908 N N . LEU A 1 112 ? -7.435 15.117 12.260 1.00 86.44 112 LEU A N 1
ATOM 909 C CA . LEU A 1 112 ? -8.727 14.994 12.942 1.00 86.44 112 LEU A CA 1
ATOM 910 C C . LEU A 1 112 ? -9.466 13.709 12.551 1.00 86.44 112 LEU A C 1
ATOM 912 O O . LEU A 1 112 ? -9.980 13.024 13.426 1.00 86.44 112 LEU A O 1
ATOM 916 N N . ARG A 1 113 ? -9.478 13.330 11.267 1.00 86.75 113 ARG A N 1
ATOM 917 C CA . ARG A 1 113 ? -10.086 12.061 10.824 1.00 86.75 113 ARG A CA 1
ATOM 918 C C . ARG A 1 113 ? -9.423 10.839 11.461 1.00 86.75 113 ARG A C 1
ATOM 920 O O . ARG A 1 113 ? -10.135 9.930 11.870 1.00 86.75 113 ARG A O 1
ATOM 927 N N . GLN A 1 114 ? -8.094 10.824 11.569 1.00 88.69 114 GLN A N 1
ATOM 928 C CA . GLN A 1 114 ? -7.367 9.735 12.235 1.00 88.69 114 GLN A CA 1
ATOM 929 C C . GLN A 1 114 ? -7.715 9.650 13.724 1.00 88.69 114 GLN A C 1
ATOM 931 O O . GLN A 1 114 ? -7.974 8.562 14.230 1.00 88.69 114 GLN A O 1
ATOM 936 N N . ILE A 1 115 ? -7.770 10.794 14.411 1.00 93.00 115 ILE A N 1
ATOM 937 C CA . ILE A 1 115 ? -8.148 10.859 15.828 1.00 93.00 115 ILE A CA 1
ATOM 938 C C . ILE A 1 115 ? -9.588 10.376 16.023 1.00 93.00 115 ILE A C 1
ATOM 940 O O . ILE A 1 115 ? -9.838 9.550 16.893 1.00 93.00 115 ILE A O 1
ATOM 944 N N . VAL A 1 116 ? -10.526 10.835 15.188 1.00 94.19 116 VAL A N 1
ATOM 945 C CA . VAL A 1 116 ? -11.930 10.400 15.237 1.00 94.19 116 VAL A CA 1
ATOM 946 C C . VAL A 1 116 ? -12.041 8.894 15.015 1.00 94.19 116 VAL A C 1
ATOM 948 O O . VAL A 1 116 ? -12.706 8.226 15.799 1.00 94.19 116 VAL A O 1
ATOM 951 N N . ALA A 1 117 ? -11.354 8.343 14.011 1.00 94.25 117 ALA A N 1
ATOM 952 C CA . ALA A 1 117 ? -11.354 6.903 13.760 1.00 94.25 117 ALA A CA 1
ATOM 953 C C . ALA A 1 117 ? -10.789 6.110 14.952 1.00 94.25 117 ALA A C 1
ATOM 955 O O . ALA A 1 117 ? -11.357 5.090 15.338 1.00 94.25 117 ALA A O 1
ATOM 956 N N . LYS A 1 118 ? -9.713 6.606 15.578 1.00 96.81 118 LYS A N 1
ATOM 957 C CA . LYS A 1 118 ? -9.126 5.996 16.777 1.00 96.81 118 LYS A CA 1
ATOM 958 C C . LYS A 1 118 ? -10.112 5.994 17.950 1.00 96.81 118 LYS A C 1
ATOM 960 O O . LYS A 1 118 ? -10.373 4.941 18.519 1.00 96.81 118 LYS A O 1
ATOM 965 N N . LEU A 1 119 ? -10.708 7.147 18.260 1.00 98.00 119 LEU A N 1
ATOM 966 C CA . LEU A 1 119 ? -11.681 7.292 19.349 1.00 98.00 119 LEU A CA 1
ATOM 967 C C . LEU A 1 119 ? -12.960 6.475 19.114 1.00 98.00 119 LEU A C 1
ATOM 969 O O . LEU A 1 119 ? -13.567 5.986 20.066 1.00 98.00 119 LEU A O 1
ATOM 973 N N . GLN A 1 120 ? -13.384 6.322 17.858 1.00 97.25 120 GLN A N 1
ATOM 974 C CA . GLN A 1 120 ? -14.499 5.449 17.489 1.00 97.25 120 GLN A CA 1
ATOM 975 C C . GLN A 1 120 ? -14.156 3.975 17.726 1.00 97.25 120 GLN A C 1
ATOM 977 O O . GLN A 1 120 ? -14.974 3.256 18.293 1.00 97.25 120 GLN A O 1
ATOM 982 N N . GLY A 1 121 ? -12.946 3.542 17.356 1.00 97.38 121 GLY A N 1
ATOM 983 C CA . GLY A 1 121 ? -12.460 2.190 17.641 1.00 97.38 121 GLY A CA 1
ATOM 984 C C . GLY A 1 121 ? -12.382 1.896 19.141 1.00 97.38 121 GLY A C 1
ATOM 985 O O . GLY A 1 121 ? -12.887 0.872 19.590 1.00 97.38 121 GLY A O 1
ATOM 986 N N . GLU A 1 122 ? -11.832 2.824 19.928 1.00 97.88 122 GLU A N 1
ATOM 987 C CA . GLU A 1 122 ? -11.769 2.705 21.392 1.00 97.88 122 GLU A CA 1
ATOM 988 C C . GLU A 1 122 ? -13.170 2.634 22.021 1.00 97.88 122 GLU A C 1
ATOM 990 O O . GLU A 1 122 ? -13.417 1.793 22.880 1.00 97.88 122 GLU A O 1
ATOM 995 N N . ASN A 1 123 ? -14.122 3.452 21.556 1.00 97.69 123 ASN A N 1
ATOM 996 C CA . ASN A 1 123 ? -15.511 3.382 22.025 1.00 97.69 123 ASN A CA 1
ATOM 997 C C . ASN A 1 123 ? -16.172 2.033 21.727 1.00 97.69 123 ASN A C 1
ATOM 999 O O . ASN A 1 123 ? -16.911 1.522 22.565 1.00 97.69 123 ASN A O 1
ATOM 1003 N N . LEU A 1 124 ? -15.947 1.472 20.537 1.00 97.88 124 LEU A N 1
ATOM 1004 C CA . LEU A 1 124 ? -16.495 0.164 20.179 1.00 97.88 124 LEU A CA 1
ATOM 1005 C C . LEU A 1 124 ? -15.892 -0.944 21.046 1.00 97.88 124 LEU A C 1
ATOM 1007 O O . LEU A 1 124 ? -16.644 -1.751 21.583 1.00 97.88 124 LEU A O 1
ATOM 1011 N N . ALA A 1 125 ? -14.575 -0.924 21.262 1.00 97.50 125 ALA A N 1
ATOM 1012 C CA . ALA A 1 125 ? -13.897 -1.889 22.124 1.00 97.50 125 ALA A CA 1
ATOM 1013 C C . ALA A 1 125 ? -14.390 -1.817 23.579 1.00 97.50 125 ALA A C 1
ATOM 1015 O O . ALA A 1 125 ? -14.669 -2.843 24.192 1.00 97.50 125 ALA A O 1
ATOM 1016 N N . LEU A 1 126 ? -14.555 -0.608 24.128 1.00 98.19 126 LEU A N 1
ATOM 1017 C CA . LEU A 1 126 ? -15.081 -0.426 25.484 1.00 98.19 126 LEU A CA 1
ATOM 1018 C C . LEU A 1 126 ? -16.527 -0.914 25.614 1.00 98.19 126 LEU A C 1
ATOM 1020 O O . LEU A 1 126 ? -16.885 -1.494 26.635 1.00 98.19 126 LEU A O 1
ATOM 1024 N N . ARG A 1 127 ? -17.361 -0.703 24.588 1.00 97.56 127 ARG A N 1
ATOM 1025 C CA . ARG A 1 127 ? -18.735 -1.227 24.568 1.00 97.56 127 ARG A CA 1
ATOM 1026 C C . ARG A 1 127 ? -18.753 -2.750 24.546 1.00 97.56 127 ARG A C 1
ATOM 1028 O O . ARG A 1 127 ? -19.485 -3.340 25.328 1.00 97.56 127 ARG A O 1
ATOM 1035 N N . GLU A 1 128 ? -17.9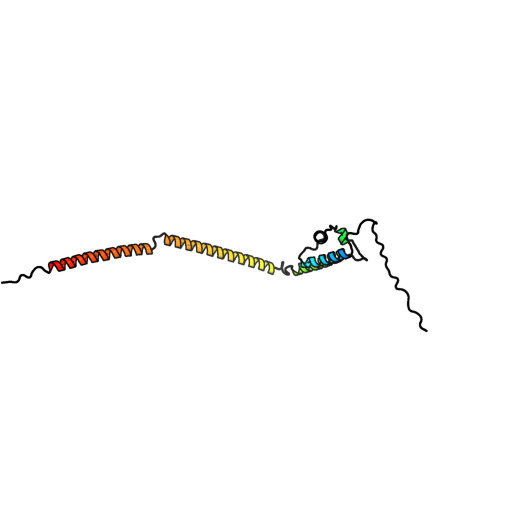11 -3.365 23.723 1.00 97.19 128 GLU A N 1
ATOM 1036 C CA . GLU A 1 128 ? -17.786 -4.821 23.658 1.00 97.19 128 GLU A CA 1
ATOM 1037 C C . GLU A 1 128 ? -17.327 -5.413 24.998 1.00 97.19 128 GLU A C 1
ATOM 1039 O O . GLU A 1 128 ? -17.927 -6.366 25.487 1.00 97.19 128 GLU A O 1
ATOM 1044 N N . GLN A 1 129 ? -16.324 -4.811 25.645 1.00 97.19 129 GLN A N 1
ATOM 1045 C CA . GLN A 1 129 ? -15.883 -5.223 26.984 1.00 97.19 129 GLN A CA 1
ATOM 1046 C C . GLN A 1 129 ? -17.004 -5.106 28.021 1.00 97.19 129 GLN A C 1
ATOM 1048 O O . GLN A 1 129 ? -17.169 -5.982 28.867 1.00 97.19 129 GLN A O 1
ATOM 1053 N N . LEU A 1 130 ? -17.795 -4.036 27.955 1.00 97.94 130 LEU A N 1
ATOM 1054 C CA . LEU A 1 130 ? -18.917 -3.826 28.863 1.00 97.94 130 LEU A CA 1
ATOM 1055 C C . LEU A 1 130 ? -19.999 -4.897 28.651 1.00 97.94 130 LEU A C 1
ATOM 1057 O O . LEU A 1 130 ? -20.505 -5.460 29.622 1.00 97.94 130 LEU A O 1
ATOM 1061 N N . ASP A 1 131 ? -20.311 -5.231 27.401 1.00 97.31 131 ASP A N 1
ATOM 1062 C CA . ASP A 1 131 ? -21.274 -6.285 27.078 1.00 97.31 131 ASP A CA 1
ATOM 1063 C C . ASP A 1 131 ? -20.773 -7.677 27.502 1.00 97.31 131 ASP A C 1
ATOM 1065 O O . ASP A 1 131 ? -21.556 -8.468 28.028 1.00 97.31 131 ASP A O 1
ATOM 1069 N N . GLN A 1 132 ? -19.468 -7.952 27.393 1.00 97.38 132 GLN A N 1
ATOM 1070 C CA . GLN A 1 132 ? -18.855 -9.175 27.929 1.00 97.38 132 GLN A CA 1
ATOM 1071 C C . GLN A 1 132 ? -18.993 -9.268 29.454 1.00 97.38 132 GLN A C 1
ATOM 1073 O O . GLN A 1 132 ? -19.401 -10.307 29.969 1.00 97.38 132 GLN A O 1
ATOM 1078 N N . VAL A 1 133 ? -18.700 -8.187 30.184 1.00 97.69 133 VAL A N 1
ATOM 1079 C CA . VAL A 1 133 ? -18.839 -8.156 31.651 1.00 97.69 133 VAL A CA 1
ATOM 1080 C C . VAL A 1 133 ? -20.300 -8.323 32.066 1.00 97.69 133 VAL A C 1
ATOM 1082 O O . VAL A 1 133 ? -20.588 -9.060 33.005 1.00 97.69 133 VAL A O 1
ATOM 1085 N N . ARG A 1 134 ? -21.242 -7.689 31.356 1.00 97.31 134 ARG A N 1
ATOM 1086 C CA . ARG A 1 134 ? -22.678 -7.891 31.602 1.00 97.31 134 ARG A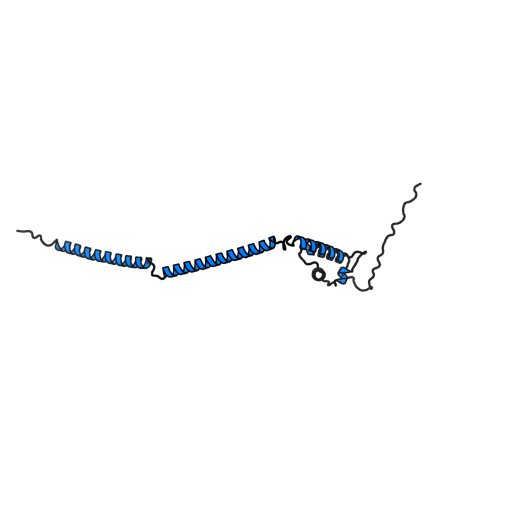 CA 1
ATOM 1087 C C . ARG A 1 134 ? -23.076 -9.349 31.409 1.00 97.31 134 ARG A C 1
ATOM 1089 O O . ARG A 1 134 ? -23.777 -9.882 32.260 1.00 97.31 134 ARG A O 1
ATOM 1096 N N . ALA A 1 135 ? -22.631 -9.987 30.325 1.00 96.69 135 ALA A N 1
ATOM 1097 C CA . ALA A 1 135 ? -22.917 -11.396 30.070 1.00 96.69 135 ALA A CA 1
ATOM 1098 C C . ALA A 1 135 ? -22.385 -12.290 31.203 1.00 96.69 135 ALA A C 1
ATOM 1100 O O . ALA A 1 135 ? -23.148 -13.071 31.761 1.00 96.69 135 ALA A O 1
ATOM 1101 N N . GLN A 1 136 ? -21.132 -12.082 31.626 1.00 96.50 136 GLN A N 1
ATOM 1102 C CA . GLN A 1 136 ? -20.534 -12.806 32.755 1.00 96.50 136 GLN A CA 1
ATOM 1103 C C . GLN A 1 136 ? -21.346 -12.636 34.045 1.00 96.50 136 GLN A C 1
ATOM 1105 O O . GLN A 1 136 ? -21.649 -13.616 34.717 1.00 96.50 136 GLN A O 1
ATOM 1110 N N . GLN A 1 137 ? -21.760 -11.408 34.367 1.00 95.50 137 GLN A N 1
ATOM 1111 C CA . GLN A 1 137 ? -22.579 -11.141 35.551 1.00 95.50 137 GLN A CA 1
ATOM 1112 C C . GLN A 1 137 ? -23.956 -11.811 35.476 1.00 95.50 137 GLN A C 1
ATOM 1114 O O . GLN A 1 137 ? -24.443 -12.323 36.483 1.00 95.50 137 GLN A O 1
ATOM 1119 N N . TYR A 1 138 ? -24.599 -11.824 34.304 1.00 96.12 138 TYR A N 1
ATOM 1120 C CA . TYR A 1 138 ? -25.866 -12.534 34.122 1.00 96.12 138 TYR A CA 1
ATOM 1121 C C . TYR A 1 138 ? -25.700 -14.045 34.294 1.00 96.12 138 TYR A C 1
ATOM 1123 O O . TYR A 1 138 ? -26.511 -14.658 34.990 1.00 96.12 138 TYR A O 1
ATOM 1131 N N . ASP A 1 139 ? -24.643 -14.629 33.732 1.00 94.00 139 ASP A N 1
ATOM 1132 C CA . ASP A 1 139 ? -24.332 -16.052 33.878 1.00 94.00 139 ASP A CA 1
ATOM 1133 C C . ASP A 1 139 ? -24.044 -16.416 35.343 1.00 94.00 139 ASP A C 1
ATOM 1135 O O . ASP A 1 139 ? -24.559 -17.413 35.855 1.00 94.00 139 ASP A O 1
ATOM 1139 N N . GLU A 1 140 ? -23.293 -15.576 36.062 1.00 93.12 140 GLU A N 1
ATOM 1140 C CA . GLU A 1 140 ? -23.046 -15.731 37.499 1.00 93.12 140 GLU A CA 1
ATOM 1141 C C . GLU A 1 140 ? -24.354 -15.698 38.298 1.00 93.12 140 GLU A C 1
ATOM 1143 O O . GLU A 1 140 ? -24.613 -16.604 39.093 1.00 93.12 140 GLU A O 1
ATOM 1148 N N . ILE A 1 141 ? -25.217 -14.704 38.060 1.00 92.25 141 ILE A N 1
ATOM 1149 C CA . ILE A 1 141 ? -26.522 -14.594 38.725 1.00 92.25 141 ILE A CA 1
ATOM 1150 C C . ILE A 1 141 ? -27.386 -15.827 38.437 1.00 92.25 141 ILE A C 1
ATOM 1152 O O . ILE A 1 141 ? -27.984 -16.377 39.365 1.00 92.25 141 ILE A O 1
ATOM 1156 N N . HIS A 1 142 ? -27.428 -16.293 37.186 1.00 89.19 142 HIS A N 1
ATOM 1157 C CA . HIS A 1 142 ? -2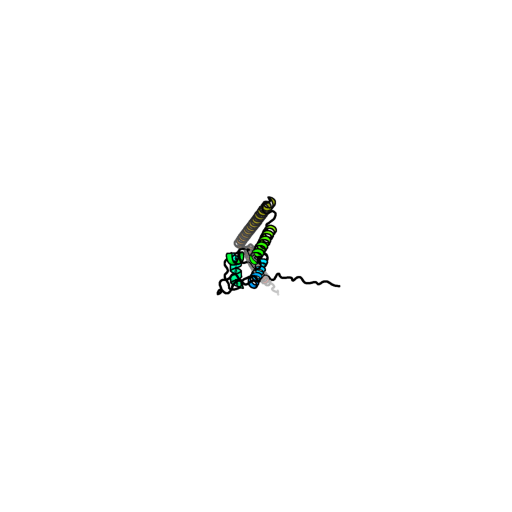8.151 -17.506 36.809 1.00 89.19 142 HIS A CA 1
ATOM 1158 C C . HIS A 1 142 ? -27.602 -18.744 37.524 1.00 89.19 142 HIS A C 1
ATOM 1160 O O . HIS A 1 142 ? -28.373 -19.487 38.128 1.00 89.19 142 HIS A O 1
ATOM 1166 N N . SER A 1 143 ? -26.280 -18.916 37.565 1.00 88.31 143 SER A N 1
ATOM 1167 C CA . SER A 1 143 ? -25.653 -20.034 38.277 1.00 88.31 143 SER A CA 1
ATOM 1168 C C . SER A 1 143 ? -25.960 -20.019 39.785 1.00 88.31 143 SER A C 1
ATOM 1170 O O . SER A 1 143 ? -26.222 -21.061 40.392 1.00 88.31 143 SER A O 1
ATOM 1172 N N . LEU A 1 144 ? -25.998 -18.836 40.409 1.00 85.81 144 LEU A N 1
ATOM 1173 C CA . LEU A 1 144 ? -26.345 -18.675 41.823 1.00 85.81 144 LEU A CA 1
ATOM 1174 C C . LEU A 1 144 ? -27.829 -18.960 42.095 1.00 85.81 144 LEU A C 1
ATOM 1176 O O . LEU A 1 144 ? -28.172 -19.521 43.139 1.00 85.81 144 LEU A O 1
ATOM 1180 N N . LEU A 1 145 ? -28.712 -18.586 41.168 1.00 82.06 145 LEU A N 1
ATOM 1181 C CA . LEU A 1 145 ? -30.140 -18.905 41.225 1.00 82.06 145 LEU A CA 1
ATOM 1182 C C . LEU A 1 145 ? -30.401 -20.406 41.054 1.00 82.06 145 LEU A C 1
ATOM 1184 O O . LEU A 1 145 ? -31.268 -20.940 41.740 1.00 82.06 145 LEU A O 1
ATOM 1188 N N . ASP A 1 146 ? -29.640 -21.089 40.201 1.00 77.81 146 ASP A N 1
ATOM 1189 C CA . ASP A 1 146 ? -29.782 -22.531 39.972 1.00 77.81 146 ASP A CA 1
ATOM 1190 C C . ASP A 1 146 ? -29.207 -23.374 41.124 1.00 77.81 146 ASP A C 1
ATOM 1192 O O . ASP A 1 146 ? -29.741 -24.434 41.465 1.00 77.81 146 ASP A O 1
ATOM 1196 N N . THR A 1 147 ? -28.128 -22.903 41.758 1.00 70.50 147 THR A N 1
ATOM 1197 C CA . THR A 1 147 ? -27.486 -23.582 42.901 1.00 70.50 147 THR A CA 1
ATOM 1198 C C . THR A 1 147 ? -28.259 -23.409 44.208 1.00 70.50 147 THR A C 1
ATOM 1200 O O . THR A 1 147 ? -28.306 -24.335 45.025 1.00 70.50 147 THR A O 1
ATOM 1203 N N . ARG A 1 148 ? -28.920 -22.264 44.421 1.00 63.22 148 ARG A N 1
ATOM 1204 C CA . A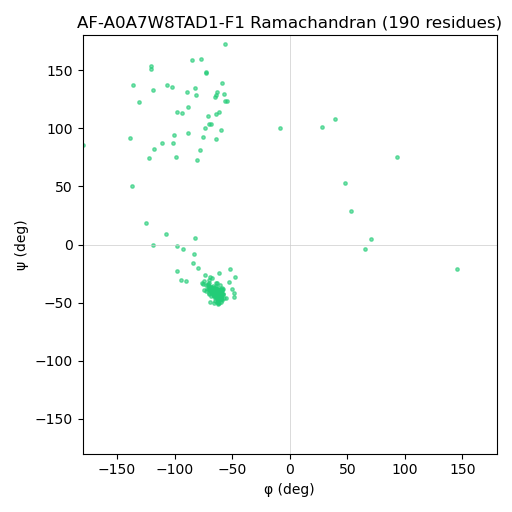RG A 1 148 ? -29.889 -22.103 45.513 1.00 63.22 148 ARG A CA 1
ATOM 1205 C C . ARG A 1 148 ? -31.148 -22.873 45.148 1.00 63.22 148 ARG A C 1
ATOM 1207 O O . ARG A 1 148 ? -31.934 -22.365 44.365 1.00 63.22 148 ARG A O 1
ATOM 1214 N N . THR A 1 149 ? -31.313 -24.077 45.717 1.00 59.53 149 THR A N 1
ATOM 1215 C CA . THR A 1 149 ? -32.485 -24.975 45.578 1.00 59.53 149 THR A CA 1
ATOM 1216 C C . THR A 1 149 ? -33.644 -24.297 44.855 1.00 59.53 149 THR A C 1
ATOM 1218 O O . THR A 1 149 ? -34.336 -23.485 45.484 1.00 59.53 149 THR A O 1
ATOM 1221 N N . PRO A 1 150 ? -33.831 -24.564 43.551 1.00 64.94 150 PRO A N 1
ATOM 1222 C CA . PRO A 1 150 ? -34.750 -23.774 42.762 1.00 64.94 150 PRO A CA 1
ATOM 1223 C C . PRO A 1 150 ? -36.135 -23.890 43.396 1.00 64.94 150 PRO A C 1
ATOM 1225 O O . PRO A 1 150 ? -36.534 -24.968 43.849 1.00 64.94 150 PRO A O 1
ATOM 1228 N N . LEU A 1 151 ? -36.869 -22.778 43.456 1.00 60.72 151 LEU A N 1
ATOM 1229 C CA . LEU A 1 151 ? -38.239 -22.723 43.986 1.00 60.72 151 LEU A CA 1
ATOM 1230 C C . LEU A 1 151 ? -39.131 -23.840 43.412 1.00 60.72 151 LEU A C 1
ATOM 1232 O O . LEU A 1 151 ? -40.036 -24.313 44.093 1.00 60.72 151 LEU A O 1
ATOM 1236 N N . SER A 1 152 ? -38.834 -24.317 42.200 1.00 63.19 152 SER A N 1
ATOM 1237 C CA . SER A 1 152 ? -39.462 -25.481 41.570 1.00 63.19 152 SER A CA 1
ATOM 1238 C C . SER A 1 152 ? -39.238 -26.799 42.326 1.00 63.19 152 SER A C 1
ATOM 1240 O O . SER A 1 152 ? -40.183 -27.571 42.457 1.00 63.19 152 SER A O 1
ATOM 1242 N N . ARG A 1 153 ? -38.050 -27.055 42.893 1.00 61.91 153 ARG A N 1
ATOM 1243 C CA . ARG A 1 153 ? -37.791 -28.234 43.745 1.00 61.91 153 ARG A CA 1
ATOM 1244 C C . ARG A 1 153 ? -38.477 -28.130 45.106 1.00 61.91 153 ARG A C 1
ATOM 1246 O O . ARG A 1 153 ? -39.011 -29.127 45.573 1.00 61.91 153 ARG A O 1
ATOM 1253 N N . LEU A 1 154 ? -38.522 -26.942 45.715 1.00 62.53 154 LEU A N 1
ATOM 1254 C CA . LEU A 1 154 ? -39.268 -26.723 46.967 1.00 62.53 154 LEU A CA 1
ATOM 1255 C C . LEU A 1 154 ? -40.794 -26.790 46.758 1.00 62.53 154 LEU A C 1
ATOM 1257 O O . LEU A 1 154 ? -41.531 -27.243 47.631 1.00 62.53 154 LEU A O 1
ATOM 1261 N N . GLY A 1 155 ? -41.281 -26.361 45.592 1.00 63.03 155 GLY A N 1
ATOM 1262 C CA . GLY A 1 155 ? -42.681 -26.503 45.194 1.00 63.03 155 GLY A CA 1
ATOM 1263 C C . GLY A 1 155 ? -43.066 -27.955 44.905 1.00 63.03 155 GLY A C 1
ATOM 1264 O O . GLY A 1 155 ? -44.128 -28.396 45.344 1.00 63.03 155 GLY A O 1
ATOM 1265 N N . ALA A 1 156 ? -42.191 -28.709 44.229 1.00 63.91 156 ALA A N 1
ATOM 1266 C CA . ALA A 1 156 ? -42.392 -30.127 43.942 1.00 63.91 156 ALA A CA 1
ATOM 1267 C C . ALA A 1 156 ? -42.469 -30.957 45.231 1.00 63.91 156 ALA A C 1
ATOM 1269 O O . ALA A 1 156 ? -43.476 -31.631 45.442 1.00 63.91 156 ALA A O 1
ATOM 1270 N N . THR A 1 157 ? -41.508 -30.804 46.151 1.00 63.50 157 THR A N 1
ATOM 1271 C CA . THR A 1 157 ? -41.536 -31.510 47.444 1.00 63.50 157 THR A CA 1
ATOM 1272 C C . THR A 1 157 ? -42.775 -31.153 48.266 1.00 63.50 157 THR A C 1
ATOM 1274 O O . THR A 1 157 ? -43.406 -32.034 48.845 1.00 63.50 157 THR A O 1
ATOM 1277 N N . ARG A 1 158 ? -43.206 -29.882 48.269 1.00 63.88 158 ARG A N 1
ATOM 1278 C CA . ARG A 1 158 ? -44.453 -29.465 48.936 1.00 63.88 158 ARG A CA 1
ATOM 1279 C C . ARG A 1 158 ? -45.701 -30.074 48.291 1.00 63.88 158 ARG A C 1
ATOM 1281 O O . ARG A 1 158 ? -46.645 -30.411 49.002 1.00 63.88 158 ARG A O 1
ATOM 1288 N N . SER A 1 159 ? -45.730 -30.198 46.966 1.00 63.91 159 SER A N 1
ATOM 1289 C CA . SER A 1 159 ? -46.855 -30.803 46.243 1.00 63.91 159 SER A CA 1
ATOM 1290 C C . SER A 1 159 ? -46.940 -32.320 46.445 1.00 63.91 159 SER A C 1
ATOM 1292 O O . SER A 1 159 ? -48.042 -32.855 46.556 1.00 63.91 159 SER A O 1
ATOM 1294 N N . GLU A 1 160 ? -45.797 -32.998 46.566 1.00 62.72 160 GLU A N 1
ATOM 1295 C CA . GLU A 1 160 ? -45.703 -34.430 46.871 1.00 62.72 160 GLU A CA 1
ATOM 1296 C C . GLU A 1 160 ? -46.143 -34.710 48.315 1.00 62.72 160 GLU A C 1
ATOM 1298 O O . GLU A 1 160 ? -47.079 -35.481 48.524 1.00 62.72 160 GLU A O 1
ATOM 1303 N N . LEU A 1 161 ? -45.616 -33.965 49.296 1.00 62.62 161 LEU A N 1
ATOM 1304 C CA . LEU A 1 161 ? -46.065 -34.017 50.699 1.00 62.62 161 LEU A CA 1
ATOM 1305 C C . LEU A 1 161 ? -47.562 -33.673 50.852 1.00 62.62 161 LEU A C 1
ATOM 1307 O O . LEU A 1 161 ? -48.285 -34.263 51.661 1.00 62.62 161 LEU A O 1
ATOM 1311 N N . GLY A 1 162 ? -48.062 -32.719 50.061 1.00 62.06 162 GLY A N 1
ATOM 1312 C CA . GLY A 1 162 ? -49.480 -32.357 50.013 1.00 62.06 162 GLY A CA 1
ATOM 1313 C C . GLY A 1 162 ? -50.368 -33.454 49.415 1.00 62.06 162 GLY A C 1
ATOM 1314 O O . GLY A 1 162 ? -51.481 -33.674 49.887 1.00 62.06 162 GLY A O 1
ATOM 1315 N N . ARG A 1 163 ? -49.887 -34.185 48.403 1.00 59.41 163 ARG A N 1
ATOM 1316 C CA . ARG A 1 163 ? -50.613 -35.324 47.822 1.00 59.41 163 ARG A CA 1
ATOM 1317 C C . ARG A 1 163 ? -50.695 -36.499 48.790 1.00 59.41 163 ARG A C 1
ATOM 1319 O O . ARG A 1 163 ? -51.785 -37.035 48.965 1.00 59.41 163 ARG A O 1
ATOM 1326 N N . GLU A 1 164 ? -49.596 -36.841 49.455 1.00 59.09 164 GLU A N 1
ATOM 1327 C CA . GLU A 1 164 ? -49.538 -37.955 50.414 1.00 59.09 164 GLU A CA 1
ATOM 1328 C C . GLU A 1 164 ? -50.447 -37.734 51.636 1.00 59.09 164 GLU A C 1
ATOM 1330 O O . GLU A 1 164 ? -51.126 -38.652 52.111 1.00 59.09 164 GLU A O 1
ATOM 1335 N N . THR A 1 165 ? -50.522 -36.494 52.127 1.00 59.25 165 THR A N 1
ATOM 1336 C CA . THR A 1 165 ? -51.409 -36.127 53.243 1.00 59.25 165 THR A CA 1
ATOM 1337 C C . THR A 1 165 ? -52.885 -36.149 52.849 1.00 59.25 165 THR A C 1
ATOM 1339 O O . THR A 1 165 ? -53.718 -36.622 53.623 1.00 59.25 165 THR A O 1
ATOM 1342 N N . VAL A 1 166 ? -53.237 -35.712 51.637 1.00 60.78 166 VAL A N 1
ATOM 1343 C CA . VAL A 1 166 ? -54.624 -35.778 51.145 1.00 60.78 166 VAL A CA 1
ATOM 1344 C C . VAL A 1 166 ? -55.069 -37.228 50.933 1.00 60.78 166 VAL A C 1
ATOM 1346 O O . VAL A 1 166 ? -56.199 -37.571 51.291 1.00 60.78 166 VAL A O 1
ATOM 1349 N N 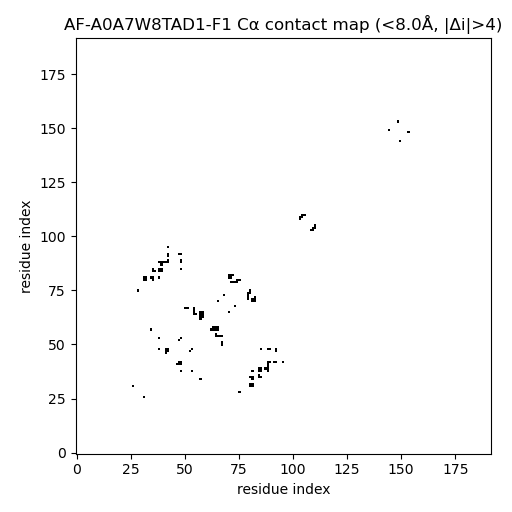. THR A 1 167 ? -54.192 -38.103 50.430 1.00 60.16 167 THR A N 1
ATOM 1350 C CA . THR A 1 167 ? -54.499 -39.535 50.300 1.00 60.16 167 THR A CA 1
ATOM 1351 C C . THR A 1 167 ? -54.668 -40.213 51.658 1.00 60.16 167 THR A C 1
ATOM 1353 O O . THR A 1 167 ? -55.651 -40.929 51.848 1.00 60.16 167 THR A O 1
ATOM 1356 N N . SER A 1 168 ? -53.808 -39.930 52.645 1.00 63.16 168 SER A N 1
ATOM 1357 C CA . SER A 1 168 ? -53.920 -40.561 53.970 1.00 63.16 168 SER A CA 1
ATOM 1358 C C . SER A 1 168 ? -55.154 -40.083 54.749 1.00 63.16 168 SER A C 1
ATOM 1360 O O . SER A 1 168 ? -55.864 -40.888 55.356 1.00 63.16 168 SER A O 1
ATOM 1362 N N . VAL A 1 169 ? -55.496 -38.791 54.674 1.00 64.75 169 VAL A N 1
ATOM 1363 C CA . VAL A 1 169 ? -56.717 -38.246 55.292 1.00 64.75 169 VAL A CA 1
ATOM 1364 C C . VAL A 1 169 ? -57.970 -38.801 54.607 1.00 64.75 169 VAL A C 1
ATOM 1366 O O . VAL A 1 169 ? -58.946 -39.137 55.287 1.00 64.75 169 VAL A O 1
ATOM 1369 N N . GLY A 1 170 ? -57.941 -38.956 53.279 1.00 66.50 170 GLY A N 1
ATOM 1370 C CA . GLY A 1 170 ? -58.998 -39.612 52.508 1.00 66.50 170 GLY A CA 1
ATOM 1371 C C . GLY A 1 170 ? -59.224 -41.064 52.938 1.00 66.50 170 GLY A C 1
ATOM 1372 O O . GLY A 1 170 ? -60.363 -41.462 53.192 1.00 66.50 170 GLY A O 1
ATOM 1373 N N . GLU A 1 171 ? -58.152 -41.836 53.120 1.00 66.50 171 GLU A N 1
ATOM 1374 C CA . GLU A 1 171 ? -58.213 -43.222 53.598 1.00 66.50 171 GLU A CA 1
ATOM 1375 C C . GLU A 1 171 ? -58.738 -43.338 55.035 1.00 66.50 171 GLU A C 1
ATOM 1377 O O . GLU A 1 171 ? -59.588 -44.187 55.325 1.00 66.50 171 GLU A O 1
ATOM 1382 N N . VAL A 1 172 ? -58.298 -42.459 55.942 1.00 69.25 172 VAL A N 1
ATOM 1383 C CA . VAL A 1 172 ? -58.781 -42.427 57.333 1.00 69.25 172 VAL A CA 1
ATOM 1384 C C . VAL A 1 172 ? -60.270 -42.069 57.387 1.00 69.25 172 VAL A C 1
ATOM 1386 O O . VAL A 1 172 ? -61.035 -42.690 58.135 1.00 69.25 172 VAL A O 1
ATOM 1389 N N . LYS A 1 173 ? -60.721 -41.119 56.559 1.00 70.75 173 LYS A N 1
ATOM 1390 C CA . LYS A 1 173 ? -62.138 -40.740 56.457 1.00 70.75 173 LYS A CA 1
ATOM 1391 C C . LYS A 1 173 ? -62.982 -41.869 55.852 1.00 70.75 173 LYS A C 1
ATOM 1393 O O . LYS A 1 173 ? -64.049 -42.167 56.387 1.00 70.75 173 LYS A O 1
ATOM 1398 N N . ALA A 1 174 ? -62.475 -42.561 54.828 1.00 70.94 174 ALA A N 1
ATOM 1399 C CA . ALA A 1 174 ? -63.124 -43.720 54.208 1.00 70.94 174 ALA A CA 1
ATOM 1400 C C . ALA A 1 174 ? -63.187 -44.957 55.129 1.00 70.94 174 ALA A C 1
ATOM 1402 O O . ALA A 1 174 ? -64.091 -45.787 55.012 1.00 70.94 174 ALA A O 1
ATOM 1403 N N . ARG A 1 175 ? -62.234 -45.107 56.058 1.00 69.94 175 ARG A N 1
ATOM 1404 C CA . ARG A 1 175 ? -62.285 -46.124 57.121 1.00 69.94 175 ARG A CA 1
ATOM 1405 C C . ARG A 1 175 ? -63.318 -45.778 58.193 1.00 69.94 175 ARG A C 1
ATOM 1407 O O . ARG A 1 175 ? -64.046 -46.663 58.637 1.00 69.94 175 ARG A O 1
ATOM 1414 N N . ARG A 1 176 ? -63.427 -44.503 58.587 1.00 69.19 176 ARG A N 1
ATOM 1415 C CA . ARG A 1 176 ? -64.452 -44.048 59.546 1.00 69.19 176 ARG A CA 1
ATOM 1416 C C . ARG A 1 176 ? -65.870 -44.206 59.004 1.00 69.19 176 ARG A C 1
ATOM 1418 O O . ARG A 1 176 ? -66.724 -44.692 59.737 1.00 69.19 176 ARG A O 1
ATOM 1425 N N . SER A 1 177 ? -66.118 -43.864 57.740 1.00 70.00 177 SER A N 1
ATOM 1426 C CA . SER A 1 177 ? -67.438 -44.048 57.122 1.00 70.00 177 SER A CA 1
ATOM 1427 C C . SER A 1 177 ? -67.820 -45.525 56.992 1.00 70.00 177 SER A C 1
ATOM 1429 O O . SER A 1 177 ? -68.950 -45.883 57.307 1.00 70.00 177 SER A O 1
ATOM 1431 N N . ARG A 1 178 ? -66.872 -46.408 56.643 1.00 68.88 178 ARG A N 1
ATOM 1432 C CA . ARG A 1 178 ? -67.096 -47.866 56.660 1.00 68.88 178 ARG A CA 1
ATOM 1433 C C . ARG A 1 178 ? -67.403 -48.403 58.060 1.00 68.88 178 ARG A C 1
ATOM 1435 O O . ARG A 1 178 ? -68.299 -49.225 58.210 1.00 68.88 178 ARG A O 1
ATOM 1442 N N . LYS A 1 179 ? -66.715 -47.910 59.095 1.00 66.75 179 LYS A N 1
ATOM 1443 C CA . LYS A 1 179 ? -66.997 -48.287 60.491 1.00 66.75 179 LYS A CA 1
ATOM 1444 C C . LYS A 1 179 ? -68.370 -47.786 60.963 1.00 66.75 179 LYS A C 1
ATOM 1446 O O . LYS A 1 179 ? -69.059 -48.510 61.669 1.00 66.75 179 LYS A O 1
ATOM 1451 N N . ALA A 1 180 ? -68.781 -46.587 60.546 1.00 61.53 180 ALA A N 1
ATOM 1452 C CA . ALA A 1 180 ? -70.103 -46.040 60.851 1.00 61.53 180 ALA A CA 1
ATOM 1453 C C . ALA A 1 180 ? -71.233 -46.809 60.143 1.00 61.53 180 ALA A C 1
ATOM 1455 O O . ALA A 1 180 ? -72.241 -47.111 60.772 1.00 61.53 180 ALA A O 1
ATOM 1456 N N . ALA A 1 181 ? -71.041 -47.192 58.876 1.00 60.59 181 ALA A N 1
ATOM 1457 C CA . ALA A 1 181 ? -72.005 -48.006 58.136 1.00 60.59 181 ALA A CA 1
ATOM 1458 C C . ALA A 1 181 ? -72.177 -49.408 58.749 1.00 60.59 181 ALA A C 1
ATOM 1460 O O . ALA A 1 181 ? -73.294 -49.905 58.843 1.00 60.59 181 ALA A O 1
ATOM 1461 N N . ASN A 1 182 ? -71.092 -50.016 59.238 1.00 58.50 182 ASN A N 1
ATOM 1462 C CA . ASN A 1 182 ? -71.146 -51.353 59.834 1.00 58.50 182 ASN A CA 1
ATOM 1463 C C . ASN A 1 182 ? -71.795 -51.372 61.235 1.00 58.50 182 ASN A C 1
ATOM 1465 O O . ASN A 1 182 ? -72.380 -52.374 61.626 1.00 58.50 182 ASN A O 1
ATOM 1469 N N . ASN A 1 183 ? -71.744 -50.261 61.980 1.00 57.66 183 ASN A N 1
ATOM 1470 C CA . ASN A 1 183 ? -72.409 -50.132 63.285 1.00 57.66 183 ASN A CA 1
ATOM 1471 C C . ASN A 1 183 ? -73.903 -49.760 63.191 1.00 57.66 183 ASN A C 1
ATOM 1473 O O . ASN A 1 183 ? -74.582 -49.754 64.214 1.00 57.66 183 ASN A O 1
ATOM 1477 N N . GLY A 1 184 ? -74.417 -49.437 61.998 1.00 53.69 184 GLY A N 1
ATOM 1478 C CA . GLY A 1 184 ? -75.818 -49.054 61.775 1.00 53.69 184 GLY A CA 1
ATOM 1479 C C . GLY A 1 184 ? -76.759 -50.202 61.385 1.00 53.69 184 GLY A C 1
ATOM 1480 O O . GLY A 1 184 ? -77.956 -49.974 61.257 1.00 53.69 184 GLY A O 1
ATOM 1481 N N . MET A 1 185 ? -76.249 -51.425 61.193 1.00 48.72 185 MET A N 1
ATOM 1482 C CA . MET A 1 185 ? -77.021 -52.574 60.681 1.00 48.72 185 MET A CA 1
ATOM 1483 C C . MET A 1 185 ? -77.340 -53.659 61.726 1.00 48.72 185 MET A C 1
ATOM 1485 O O . MET A 1 185 ? -77.861 -54.714 61.377 1.00 48.72 185 MET A O 1
ATOM 1489 N N . GLY A 1 186 ? -77.082 -53.413 63.013 1.00 52.22 186 GLY A N 1
ATOM 1490 C CA . GLY A 1 186 ? -77.345 -54.370 64.091 1.00 52.22 186 GLY A CA 1
ATOM 1491 C C . GLY A 1 186 ? -78.278 -53.812 65.157 1.00 52.22 186 GLY A C 1
ATOM 1492 O O . GLY A 1 186 ? -77.799 -53.442 66.219 1.00 52.22 186 GLY A O 1
ATOM 1493 N N . ASN A 1 187 ? -79.577 -53.703 64.857 1.00 48.91 187 ASN A N 1
ATOM 1494 C CA . ASN A 1 187 ? -80.681 -53.890 65.814 1.00 48.91 187 ASN A CA 1
ATOM 1495 C C . ASN A 1 187 ? -82.029 -53.694 65.104 1.00 48.91 187 ASN A C 1
ATOM 1497 O O . ASN A 1 187 ? -82.632 -52.624 65.105 1.00 48.91 187 ASN A O 1
ATOM 1501 N N . SER A 1 188 ? -82.524 -54.764 64.496 1.00 48.88 188 SER A N 1
ATOM 1502 C CA . SER A 1 188 ? -83.956 -54.956 64.278 1.00 48.88 188 SER A CA 1
ATOM 1503 C C . SER A 1 188 ? -84.257 -56.420 64.556 1.00 48.88 188 SER A C 1
ATOM 1505 O O . SER A 1 188 ? -84.096 -57.279 63.696 1.00 48.88 188 SER A O 1
ATOM 1507 N N . ALA A 1 189 ? -84.619 -56.697 65.807 1.00 54.47 189 ALA A N 1
ATOM 1508 C CA . ALA A 1 189 ? -85.288 -57.930 66.189 1.00 54.47 189 ALA A CA 1
ATOM 1509 C C . ALA A 1 189 ? -86.788 -57.768 65.879 1.00 54.47 189 ALA A C 1
ATOM 1511 O O . ALA A 1 189 ? -87.366 -56.764 66.306 1.00 54.47 189 ALA A O 1
ATOM 1512 N N . PRO A 1 190 ? -87.441 -58.699 65.163 1.00 50.19 190 PRO A N 1
ATOM 1513 C CA . PRO A 1 190 ? -88.890 -58.713 65.080 1.00 50.19 190 PRO A CA 1
ATOM 1514 C C . PRO A 1 190 ? -89.453 -59.419 66.319 1.00 50.19 190 PRO A C 1
ATOM 1516 O O . PRO A 1 190 ? -88.944 -60.450 66.755 1.00 50.19 190 PRO A O 1
ATOM 1519 N N . GLY A 1 191 ? -90.475 -58.813 66.916 1.00 49.84 191 GLY A N 1
ATOM 1520 C CA . GLY A 1 191 ? -91.188 -59.364 68.058 1.00 49.84 191 GLY A CA 1
ATOM 1521 C C . GLY A 1 191 ? -92.300 -60.340 67.671 1.00 49.84 191 GLY A C 1
ATOM 1522 O O . GLY A 1 191 ? -92.889 -60.214 66.597 1.00 49.84 191 GLY A O 1
ATOM 1523 N N . LYS A 1 192 ? -92.625 -61.168 68.675 1.00 37.38 192 LYS A N 1
ATOM 1524 C CA . LYS A 1 192 ? -93.710 -62.154 68.827 1.00 37.38 192 LYS A CA 1
ATOM 1525 C C . LYS A 1 192 ? -93.454 -63.544 68.258 1.00 37.38 192 LYS A C 1
ATOM 1527 O O . LYS A 1 192 ? -93.380 -63.691 67.024 1.00 37.38 192 LYS A O 1
#

Mean predicted aligned error: 18.89 Å